Protein AF-0000000086679870 (afdb_homodimer)

Structure (mmCIF, N/CA/C/O backbone):
data_AF-0000000086679870-model_v1
#
loop_
_entity.id
_entity.type
_entity.pdbx_description
1 polymer 'DUF5983 domain-containing protein'
#
loop_
_atom_site.group_PDB
_atom_site.id
_atom_site.type_symbol
_atom_site.label_atom_id
_atom_site.label_alt_id
_atom_site.label_comp_id
_atom_site.label_asym_id
_atom_site.label_entity_id
_atom_site.label_seq_id
_atom_site.pdbx_PDB_ins_code
_atom_site.Cartn_x
_atom_site.Cartn_y
_atom_site.Cartn_z
_atom_site.occupancy
_atom_site.B_iso_or_equiv
_atom_site.auth_seq_id
_atom_site.auth_comp_id
_atom_site.auth_asym_id
_atom_site.auth_atom_id
_atom_site.pdbx_PDB_model_num
ATOM 1 N N . MET A 1 1 ? 5.918 17.5 -8.453 1 87.12 1 MET A N 1
ATOM 2 C CA . MET A 1 1 ? 4.707 16.797 -8.875 1 87.12 1 MET A CA 1
ATOM 3 C C . MET A 1 1 ? 4.453 15.578 -8.008 1 87.12 1 MET A C 1
ATOM 5 O O . MET A 1 1 ? 5.395 14.938 -7.539 1 87.12 1 MET A O 1
ATOM 9 N N . PRO A 1 2 ? 3.184 15.328 -7.719 1 94.69 2 PRO A N 1
ATOM 10 C CA . PRO A 1 2 ? 2.912 14.148 -6.902 1 94.69 2 PRO A CA 1
ATOM 11 C C . PRO A 1 2 ? 3.178 12.844 -7.652 1 94.69 2 PRO A C 1
ATOM 13 O O . PRO A 1 2 ? 2.93 12.758 -8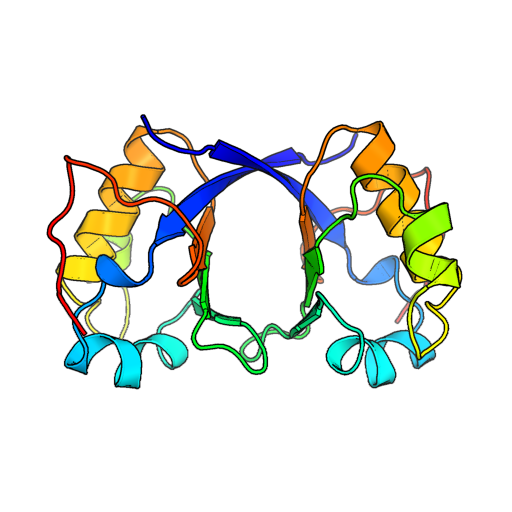.859 1 94.69 2 PRO A O 1
ATOM 16 N N . ASN A 1 3 ? 3.803 11.898 -6.98 1 96.94 3 ASN A N 1
ATOM 17 C CA . ASN A 1 3 ? 4.023 10.562 -7.527 1 96.94 3 ASN A CA 1
ATOM 18 C C . ASN A 1 3 ? 2.857 9.633 -7.223 1 96.94 3 ASN A C 1
ATOM 20 O O . ASN A 1 3 ? 2.725 9.148 -6.098 1 96.94 3 ASN A O 1
ATOM 24 N N . ILE A 1 4 ? 2.061 9.383 -8.234 1 97.69 4 ILE A N 1
ATOM 25 C CA . ILE A 1 4 ? 0.892 8.523 -8.07 1 97.69 4 ILE A CA 1
ATOM 26 C C . ILE A 1 4 ? 1.134 7.184 -8.766 1 97.69 4 ILE A C 1
ATOM 28 O O . ILE A 1 4 ? 1.557 7.145 -9.922 1 97.69 4 ILE A O 1
ATOM 32 N N . ARG A 1 5 ? 0.896 6.09 -8.039 1 97.06 5 ARG A N 1
ATOM 33 C CA . ARG A 1 5 ? 1.113 4.734 -8.523 1 97.06 5 ARG A CA 1
ATOM 34 C C . ARG A 1 5 ? -0.179 3.924 -8.484 1 97.06 5 ARG A C 1
ATOM 36 O O . ARG A 1 5 ? -1.105 4.262 -7.746 1 97.06 5 ARG A O 1
ATOM 43 N N . ASP A 1 6 ? -0.211 2.855 -9.266 1 97.88 6 ASP A N 1
ATOM 44 C CA . ASP A 1 6 ? -1.392 1.999 -9.32 1 97.88 6 ASP A CA 1
ATOM 45 C C . ASP A 1 6 ? -1.246 0.806 -8.383 1 97.88 6 ASP A C 1
ATOM 47 O O . ASP A 1 6 ? -0.192 0.168 -8.336 1 97.88 6 ASP A O 1
ATOM 51 N N . LEU A 1 7 ? -2.305 0.562 -7.652 1 97.12 7 LEU A N 1
ATOM 52 C CA . LEU A 1 7 ? -2.377 -0.513 -6.668 1 97.12 7 LEU A CA 1
ATOM 53 C C . LEU A 1 7 ? -3.516 -1.473 -6.996 1 97.12 7 LEU A C 1
ATOM 55 O O . LEU A 1 7 ? -4.664 -1.052 -7.145 1 97.12 7 LEU A O 1
ATOM 59 N N . LEU A 1 8 ? -3.203 -2.729 -7.184 1 97.62 8 LEU A N 1
ATOM 60 C CA . LEU A 1 8 ? -4.242 -3.742 -7.348 1 97.62 8 LEU A CA 1
ATOM 61 C C . LEU A 1 8 ? -4.789 -4.184 -5.992 1 97.62 8 LEU A C 1
ATOM 63 O O . LEU A 1 8 ? -4.035 -4.652 -5.137 1 97.62 8 LEU A O 1
ATOM 67 N N . ASP A 1 9 ? -6.008 -3.99 -5.84 1 95.75 9 ASP A N 1
ATOM 68 C CA . ASP A 1 9 ? -6.727 -4.465 -4.66 1 95.75 9 ASP A CA 1
ATOM 69 C C . ASP A 1 9 ? -7.262 -5.879 -4.875 1 95.75 9 ASP A C 1
ATOM 71 O O . ASP A 1 9 ? -8.125 -6.098 -5.727 1 95.75 9 ASP A O 1
ATOM 75 N N . LEU A 1 10 ? -6.711 -6.84 -4.035 1 95.38 10 LEU A N 1
ATOM 76 C CA . LEU A 1 10 ? -6.938 -8.25 -4.328 1 95.38 10 LEU A CA 1
ATOM 77 C C . LEU A 1 10 ? -7.262 -9.023 -3.057 1 95.38 10 LEU A C 1
ATOM 79 O O . LEU A 1 10 ? -6.676 -8.773 -2.004 1 95.38 10 LEU A O 1
ATOM 83 N N . SER A 1 11 ? -8.148 -9.977 -3.166 1 93.75 11 SER A N 1
ATOM 84 C CA . SER A 1 11 ? -8.539 -10.773 -2.01 1 93.75 11 SER A CA 1
ATOM 85 C C . SER A 1 11 ? -7.41 -11.688 -1.555 1 93.75 11 SER A C 1
ATOM 87 O O . SER A 1 11 ? -6.719 -12.289 -2.381 1 93.75 11 SER A O 1
ATOM 89 N N . THR A 1 12 ? -7.312 -11.969 -0.212 1 91.44 12 THR A N 1
ATOM 90 C CA . THR A 1 12 ? -6.355 -12.922 0.335 1 91.44 12 THR A CA 1
ATOM 91 C C . THR A 1 12 ? -6.742 -14.352 -0.04 1 91.44 12 THR A C 1
ATOM 93 O O . THR A 1 12 ? -5.941 -15.273 0.11 1 91.44 12 THR A O 1
ATOM 96 N N . ALA A 1 13 ? -7.957 -14.539 -0.535 1 93.75 13 ALA A N 1
ATOM 97 C CA . ALA A 1 13 ? -8.383 -15.852 -1.003 1 93.75 13 ALA A CA 1
ATOM 98 C C . ALA A 1 13 ? -7.484 -16.359 -2.131 1 93.75 13 ALA A C 1
ATOM 100 O O . ALA A 1 13 ? -7.504 -17.531 -2.475 1 93.75 13 ALA A O 1
ATOM 101 N N . HIS A 1 14 ? -6.75 -15.445 -2.699 1 95.88 14 HIS A N 1
ATOM 102 C CA . HIS A 1 14 ? -5.844 -15.836 -3.773 1 95.88 14 HIS A CA 1
ATOM 103 C C . HIS A 1 14 ? -4.512 -16.328 -3.221 1 95.88 14 HIS A C 1
ATOM 105 O O . HIS A 1 14 ? -3.596 -16.641 -3.982 1 95.88 14 HIS A O 1
ATOM 111 N N . LEU A 1 15 ? -4.34 -16.438 -1.958 1 92.69 15 LEU A N 1
ATOM 112 C CA . LEU A 1 15 ? -3.186 -17.031 -1.291 1 92.69 15 LEU A CA 1
ATOM 113 C C . LEU A 1 15 ? -3.58 -18.312 -0.55 1 92.69 15 LEU A C 1
ATOM 115 O O . LEU A 1 15 ? -4.496 -18.297 0.272 1 92.69 15 LEU A O 1
ATOM 119 N N . PRO A 1 16 ? -2.896 -19.344 -0.823 1 91.62 16 PRO A N 1
ATOM 120 C CA . PRO A 1 16 ? -3.146 -20.516 0.022 1 91.62 16 PRO A CA 1
ATOM 121 C C . PRO A 1 16 ? -2.652 -20.328 1.454 1 91.62 16 PRO A C 1
ATOM 123 O O . PRO A 1 16 ? -1.697 -19.578 1.688 1 91.62 16 PRO A O 1
ATOM 126 N N . PRO A 1 17 ? -3.26 -21.125 2.389 1 85.62 17 PRO A N 1
ATOM 127 C CA . PRO A 1 17 ? -2.951 -20.938 3.809 1 85.62 17 PRO A CA 1
ATOM 128 C C . PRO A 1 17 ? -1.469 -21.125 4.117 1 85.62 17 PRO A C 1
ATOM 130 O O . PRO A 1 17 ? -0.906 -20.406 4.941 1 85.62 17 PRO A O 1
ATOM 133 N N . HIS A 1 18 ? -0.831 -21.984 3.48 1 85.69 18 HIS A N 1
ATOM 134 C CA . HIS A 1 18 ? 0.556 -22.281 3.826 1 85.69 18 HIS A CA 1
ATOM 135 C C .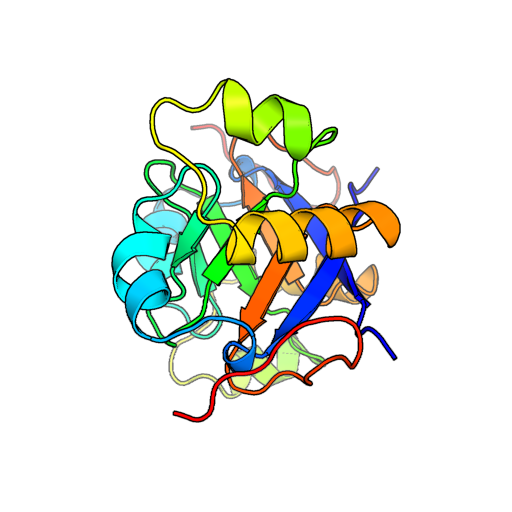 HIS A 1 18 ? 1.486 -21.172 3.352 1 85.69 18 HIS A C 1
ATOM 137 O O . HIS A 1 18 ? 2.604 -21.031 3.855 1 85.69 18 HIS A O 1
ATOM 143 N N . VAL A 1 19 ? 1.139 -20.438 2.379 1 86.06 19 VAL A N 1
ATOM 144 C CA . VAL A 1 19 ? 1.956 -19.328 1.881 1 86.06 19 VAL A CA 1
ATOM 145 C C . VAL A 1 19 ? 1.796 -18.125 2.793 1 86.06 19 VAL A C 1
ATOM 147 O O . VAL A 1 19 ? 2.752 -17.375 3.016 1 86.06 19 VAL A O 1
ATOM 150 N N . CYS A 1 20 ? 0.585 -17.938 3.398 1 80.75 20 CYS A N 1
ATOM 151 C CA . CYS A 1 20 ? 0.294 -16.797 4.258 1 80.75 20 CYS A CA 1
ATOM 152 C C . CYS A 1 20 ? 1.266 -16.734 5.43 1 80.75 20 CYS A C 1
ATOM 154 O O . CYS A 1 20 ? 1.722 -15.664 5.809 1 80.75 20 CYS A O 1
ATOM 156 N N . ASP A 1 21 ? 1.672 -17.859 5.875 1 75.44 21 ASP A N 1
ATOM 157 C CA . ASP A 1 21 ? 2.527 -17.953 7.055 1 75.44 21 ASP A CA 1
ATOM 158 C C . ASP A 1 21 ? 3.928 -17.422 6.758 1 75.44 21 ASP A C 1
ATOM 160 O O . ASP A 1 21 ? 4.613 -16.938 7.656 1 75.44 21 ASP A O 1
ATOM 164 N N . ARG A 1 22 ? 4.266 -17.469 5.445 1 78.06 22 ARG A N 1
ATOM 165 C CA . ARG A 1 22 ? 5.645 -17.141 5.094 1 78.06 22 ARG A CA 1
ATOM 166 C C . ARG A 1 22 ? 5.711 -15.812 4.34 1 78.06 22 ARG A C 1
ATOM 168 O O . ARG A 1 22 ? 6.801 -15.312 4.055 1 78.06 22 ARG A O 1
ATOM 175 N N . LEU A 1 23 ? 4.648 -15.281 4.055 1 81.81 23 LEU A N 1
ATOM 176 C CA . LEU A 1 23 ? 4.59 -14.148 3.143 1 81.81 23 LEU A CA 1
ATOM 177 C C . LEU A 1 23 ? 5.262 -12.922 3.754 1 81.81 23 LEU A C 1
ATOM 179 O O . LEU A 1 23 ? 5.969 -12.188 3.062 1 81.81 23 LEU A O 1
ATOM 183 N N . SER A 1 24 ? 5.133 -12.773 5.059 1 76.12 24 SER A N 1
ATOM 184 C CA . SER A 1 24 ? 5.652 -11.586 5.734 1 76.12 24 SER A CA 1
ATOM 185 C C . SER A 1 24 ? 7.176 -11.562 5.711 1 76.12 24 SER A C 1
ATOM 187 O O . SER A 1 24 ? 7.789 -10.5 5.879 1 76.12 24 SER A O 1
ATOM 189 N N . ALA A 1 25 ? 7.762 -12.719 5.371 1 74.38 25 ALA A N 1
ATOM 190 C CA . ALA A 1 25 ? 9.219 -12.82 5.359 1 74.38 25 ALA A CA 1
ATOM 191 C C . ALA A 1 25 ? 9.781 -12.5 3.98 1 74.38 25 ALA A C 1
ATOM 193 O O . ALA A 1 25 ? 10.992 -12.305 3.824 1 74.38 25 ALA A O 1
ATOM 194 N N . GLN A 1 26 ? 8.859 -12.414 3.029 1 75.5 26 GLN A N 1
ATOM 195 C CA . GLN A 1 26 ? 9.312 -12.172 1.661 1 75.5 26 GLN A CA 1
ATOM 196 C C . GLN A 1 26 ? 9.734 -10.719 1.466 1 75.5 26 GLN A C 1
ATOM 198 O O . GLN A 1 26 ? 9.062 -9.805 1.944 1 75.5 26 GLN A O 1
ATOM 203 N N . PRO A 1 27 ? 10.867 -10.5 0.718 1 72.88 27 PRO A N 1
ATOM 204 C CA . PRO A 1 27 ? 11.234 -9.125 0.379 1 72.88 27 PRO A CA 1
ATOM 205 C C . PRO A 1 27 ? 10.117 -8.375 -0.345 1 72.88 27 PRO A C 1
ATOM 207 O O . PRO A 1 27 ? 9.422 -8.953 -1.182 1 72.88 27 PRO A O 1
ATOM 210 N N . GLY A 1 28 ? 9.969 -7.109 0.017 1 75.25 28 GLY A N 1
ATOM 211 C CA . GLY A 1 28 ? 8.969 -6.285 -0.65 1 75.25 28 GLY A CA 1
ATOM 212 C C . GLY A 1 28 ? 7.562 -6.52 -0.132 1 75.25 28 GLY A C 1
ATOM 213 O O . GLY A 1 28 ? 6.594 -6.008 -0.698 1 75.25 28 GLY A O 1
ATOM 214 N N . VAL A 1 29 ? 7.445 -7.352 0.835 1 74.94 29 VAL A N 1
ATOM 215 C CA . VAL A 1 29 ? 6.137 -7.633 1.415 1 74.94 29 VAL A CA 1
ATOM 216 C C . VAL A 1 29 ? 6.023 -6.961 2.781 1 74.94 29 VAL A C 1
ATOM 218 O O . VAL A 1 29 ? 6.969 -6.98 3.57 1 74.94 29 VAL A O 1
ATOM 221 N N . ILE A 1 30 ? 4.867 -6.324 2.955 1 73.81 30 ILE A N 1
ATOM 222 C CA . ILE A 1 30 ? 4.59 -5.699 4.246 1 73.81 30 ILE A CA 1
ATOM 223 C C . ILE A 1 30 ? 3.266 -6.227 4.797 1 73.81 30 ILE A C 1
ATOM 225 O O . ILE A 1 30 ? 2.234 -6.16 4.125 1 73.81 30 ILE A O 1
ATOM 229 N N . ALA A 1 31 ? 3.357 -6.758 6.062 1 69.19 31 ALA A N 1
ATOM 230 C CA . ALA A 1 31 ? 2.15 -7.273 6.703 1 69.19 31 ALA A CA 1
ATOM 231 C C . ALA A 1 31 ? 1.343 -6.148 7.34 1 69.19 31 ALA A C 1
ATOM 233 O O . ALA A 1 31 ? 1.911 -5.164 7.816 1 69.19 31 ALA A O 1
ATOM 234 N N . TYR A 1 32 ? -0.037 -6.375 7.191 1 61.09 32 TYR A N 1
ATOM 235 C CA . TYR A 1 32 ? -1.065 -5.48 7.707 1 61.09 32 TYR A CA 1
ATOM 236 C C . TYR A 1 32 ? -1.449 -5.848 9.133 1 61.09 32 TYR A C 1
ATOM 238 O O . TYR A 1 32 ? -2.07 -6.891 9.367 1 61.09 32 TYR A O 1
ATOM 246 N N . HIS A 1 33 ? -0.797 -5.348 10.195 1 57.38 33 HIS A N 1
ATOM 247 C CA . HIS A 1 33 ? -1.016 -5.801 11.57 1 57.38 33 HIS A CA 1
ATOM 248 C C . HIS A 1 33 ? -2.5 -5.805 11.914 1 57.38 33 HIS A C 1
ATOM 250 O O . HIS A 1 33 ? -2.988 -6.73 12.562 1 57.38 33 HIS A O 1
ATOM 256 N N . THR A 1 34 ? -3.113 -4.637 11.766 1 51.62 34 THR A N 1
ATOM 257 C CA . THR A 1 34 ? -4.449 -4.664 12.359 1 51.62 34 THR A CA 1
ATOM 258 C C . THR A 1 34 ? -5.355 -5.629 11.594 1 51.62 34 THR A C 1
ATOM 260 O O . THR A 1 34 ? -6.461 -5.934 12.047 1 51.62 34 THR A O 1
ATOM 263 N N . ILE A 1 35 ? -4.98 -6.098 10.406 1 55.88 35 ILE A N 1
ATOM 264 C CA . ILE A 1 35 ? -5.758 -7.07 9.648 1 55.88 35 ILE A CA 1
ATOM 265 C C . ILE A 1 35 ? -4.816 -8.062 8.969 1 55.88 35 ILE A C 1
ATOM 267 O O . ILE A 1 35 ? -3.605 -7.84 8.914 1 55.88 35 ILE A O 1
ATOM 271 N N . HIS A 1 36 ? -5.109 -9.312 8.859 1 62.25 36 HIS A N 1
ATOM 272 C CA . HIS A 1 36 ? -4.379 -10.242 8.008 1 62.25 36 HIS A CA 1
ATOM 273 C C . HIS A 1 36 ? -4.352 -9.758 6.562 1 62.25 36 HIS A C 1
ATOM 275 O O . HIS A 1 36 ? -5.242 -10.086 5.777 1 62.25 36 HIS A O 1
ATOM 281 N N . GLY A 1 37 ? -3.664 -8.789 6.23 1 78.44 37 GLY A N 1
ATOM 282 C CA . GLY A 1 37 ? -3.449 -8.312 4.875 1 78.44 37 GLY A CA 1
ATOM 283 C C . GLY A 1 37 ? -1.998 -7.984 4.578 1 78.44 37 GLY A C 1
ATOM 284 O O . GLY A 1 37 ? -1.152 -8.023 5.477 1 78.44 37 GLY A O 1
ATOM 285 N N . TRP A 1 38 ? -1.625 -7.965 3.305 1 86.1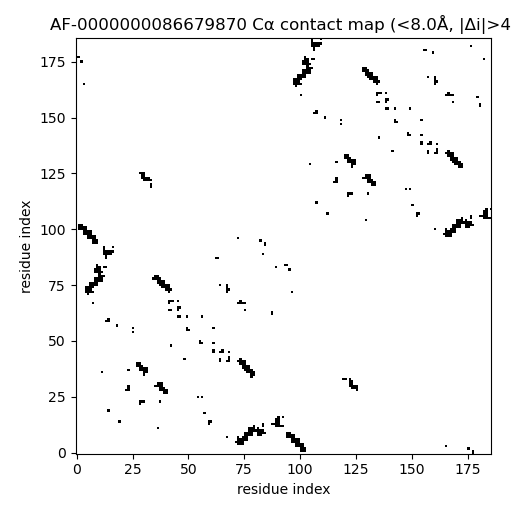2 38 TRP A N 1
ATOM 286 C CA . TRP A 1 38 ? -0.248 -7.727 2.887 1 86.12 38 TRP A CA 1
ATOM 287 C C . TRP A 1 38 ? -0.19 -6.695 1.766 1 86.12 38 TRP A C 1
ATOM 289 O O . TRP A 1 38 ? -1.089 -6.633 0.923 1 86.12 38 TRP A O 1
ATOM 299 N N . LEU A 1 39 ? 0.771 -5.785 1.855 1 88.56 39 LEU A N 1
ATOM 300 C CA . LEU A 1 39 ? 1.152 -4.973 0.708 1 88.56 39 LEU A CA 1
ATOM 301 C C . LEU A 1 39 ? 2.385 -5.547 0.017 1 88.56 39 LEU A C 1
ATOM 303 O O . LEU A 1 39 ? 3.428 -5.73 0.648 1 88.56 39 LEU A O 1
ATOM 307 N N . LEU A 1 40 ? 2.277 -5.844 -1.331 1 89.56 40 LEU A N 1
ATOM 308 C CA . LEU A 1 40 ? 3.375 -6.387 -2.123 1 89.56 40 LEU A CA 1
ATOM 309 C C . LEU A 1 40 ? 3.873 -5.363 -3.139 1 89.56 40 LEU A C 1
ATOM 311 O O . LEU A 1 40 ? 3.072 -4.734 -3.834 1 89.56 40 LEU A O 1
ATOM 315 N N . GLN A 1 41 ? 5.137 -5.18 -3.156 1 90.56 41 GLN A N 1
ATOM 316 C CA . GLN A 1 41 ? 5.715 -4.469 -4.293 1 90.56 41 GLN A CA 1
ATOM 317 C C . GLN A 1 41 ? 5.773 -5.363 -5.527 1 90.56 41 GLN A C 1
ATOM 319 O O . GLN A 1 41 ? 6.094 -6.547 -5.426 1 90.56 41 GLN A O 1
ATOM 324 N N . VAL A 1 42 ? 5.469 -4.785 -6.617 1 94.75 42 VAL A N 1
ATOM 325 C CA . VAL A 1 42 ? 5.551 -5.508 -7.879 1 94.75 42 VAL A CA 1
ATOM 326 C C . VAL A 1 42 ? 6.816 -5.098 -8.633 1 94.75 42 VAL A C 1
ATOM 328 O O . VAL A 1 42 ? 6.941 -3.953 -9.07 1 94.75 42 VAL A O 1
ATOM 331 N N . PRO A 1 43 ? 7.695 -6.02 -8.805 1 92.81 43 PRO A N 1
ATOM 332 C CA . PRO A 1 43 ? 8.906 -5.668 -9.555 1 92.81 43 PRO A CA 1
ATOM 333 C C . PRO A 1 43 ? 8.633 -5.363 -11.023 1 92.81 43 PRO A C 1
ATOM 335 O O . PRO A 1 43 ? 7.617 -5.809 -11.57 1 92.81 43 PRO A O 1
ATOM 338 N N . ASP A 1 44 ? 9.555 -4.613 -11.648 1 93.88 44 ASP A N 1
ATOM 339 C CA . ASP A 1 44 ? 9.438 -4.309 -13.07 1 93.88 44 ASP A CA 1
ATOM 340 C C . ASP A 1 44 ? 9.43 -5.586 -13.906 1 93.88 44 ASP A C 1
ATOM 342 O O . ASP A 1 44 ? 8.734 -5.664 -14.922 1 93.88 44 ASP A O 1
ATOM 346 N N . ASP A 1 45 ? 10.188 -6.543 -13.43 1 94.75 45 ASP A N 1
ATOM 347 C CA . ASP A 1 45 ? 10.258 -7.875 -14.031 1 94.75 45 ASP A CA 1
ATOM 348 C C . ASP A 1 45 ? 10.133 -8.961 -12.969 1 94.75 45 ASP A C 1
ATOM 350 O O . ASP A 1 45 ? 11.133 -9.406 -12.398 1 94.75 45 ASP A O 1
ATOM 354 N N . PRO A 1 46 ? 8.914 -9.414 -12.82 1 93.88 46 PRO A N 1
ATOM 355 C CA . PRO A 1 46 ? 8.688 -10.398 -11.758 1 93.88 46 PRO A CA 1
ATOM 356 C C . PRO A 1 46 ? 9.492 -11.68 -11.961 1 93.88 46 PRO A C 1
ATOM 358 O O . PRO A 1 46 ? 10.016 -12.242 -11 1 93.88 46 PRO A O 1
ATOM 361 N N . ASP A 1 47 ? 9.617 -12.133 -13.133 1 94 47 ASP A N 1
ATOM 362 C CA . ASP A 1 47 ? 10.367 -13.352 -13.406 1 94 47 ASP A CA 1
ATOM 363 C C . ASP A 1 47 ? 11.844 -13.188 -13.055 1 94 47 ASP A C 1
ATOM 365 O O . ASP A 1 47 ? 12.43 -14.047 -12.398 1 94 47 ASP A O 1
ATOM 369 N N . GLN A 1 48 ? 12.375 -12.094 -13.422 1 92.62 48 GLN A N 1
ATOM 370 C CA . GLN A 1 48 ? 13.781 -11.828 -13.109 1 92.62 48 GLN A CA 1
ATOM 371 C C . GLN A 1 48 ? 13.984 -11.664 -11.609 1 92.62 48 GLN A C 1
ATOM 373 O O . GLN A 1 48 ? 14.953 -12.18 -11.047 1 92.62 48 GLN A O 1
ATOM 378 N N . ALA A 1 49 ? 13.102 -10.953 -11.023 1 88.5 49 ALA A N 1
ATOM 379 C CA . ALA A 1 49 ? 13.211 -10.719 -9.586 1 88.5 49 ALA A CA 1
ATOM 380 C C . ALA A 1 49 ? 13.117 -12.023 -8.805 1 88.5 49 ALA A C 1
ATOM 382 O O . ALA A 1 49 ? 13.773 -12.188 -7.773 1 88.5 49 ALA A O 1
ATOM 383 N N . SER A 1 50 ? 12.297 -12.93 -9.242 1 86.75 50 SER A N 1
ATOM 384 C CA . SER A 1 50 ? 12.109 -14.195 -8.539 1 86.75 50 SER A CA 1
ATOM 385 C C . SER A 1 50 ? 13.375 -15.047 -8.578 1 86.75 50 SER A C 1
ATOM 387 O O . SER A 1 50 ? 13.578 -15.898 -7.715 1 86.75 50 SER A O 1
ATOM 389 N N . THR A 1 51 ? 14.18 -14.828 -9.539 1 87.12 51 THR A N 1
ATOM 390 C CA . THR A 1 51 ? 15.383 -15.641 -9.703 1 87.12 51 THR A CA 1
ATOM 391 C C . THR A 1 51 ? 16.562 -14.992 -8.984 1 87.12 51 THR A C 1
ATOM 393 O O . THR A 1 51 ? 17.578 -15.656 -8.734 1 87.12 51 THR A O 1
ATOM 396 N N . THR A 1 52 ? 16.516 -13.711 -8.633 1 79.81 52 THR A N 1
ATOM 397 C CA . THR A 1 52 ? 17.609 -12.977 -8.016 1 79.81 52 THR A CA 1
ATOM 398 C C . THR A 1 52 ? 17.438 -12.938 -6.5 1 79.81 52 THR A C 1
ATOM 400 O O . THR A 1 52 ? 18.406 -12.695 -5.77 1 79.81 52 THR A O 1
ATOM 403 N N . ASN A 1 53 ? 16.266 -13.227 -6.027 1 72.69 53 ASN A N 1
ATOM 404 C CA . ASN A 1 53 ? 16 -13.211 -4.59 1 72.69 53 ASN A CA 1
ATOM 405 C C . ASN A 1 53 ? 16.672 -14.391 -3.887 1 72.69 53 ASN A C 1
ATOM 407 O O . ASN A 1 53 ? 16.812 -15.469 -4.469 1 72.69 53 ASN A O 1
ATOM 411 N N . CYS A 1 54 ? 17.141 -14.094 -2.736 1 69.44 54 CYS A N 1
ATOM 412 C CA . CYS A 1 54 ? 17.797 -15.125 -1.944 1 69.44 54 CYS A CA 1
ATOM 413 C C . CYS A 1 54 ? 16.828 -16.25 -1.593 1 69.44 54 CYS A C 1
ATOM 415 O O . CYS A 1 54 ? 17.219 -17.406 -1.52 1 69.44 54 CYS A O 1
ATOM 417 N N . GLU A 1 55 ? 15.633 -15.859 -1.404 1 73.94 55 GLU A N 1
ATOM 418 C CA . GLU A 1 55 ? 14.609 -16.859 -1.14 1 73.94 55 GLU A CA 1
ATOM 419 C C . GLU A 1 55 ? 13.625 -16.953 -2.301 1 73.94 55 GLU A C 1
ATOM 421 O O . GLU A 1 55 ? 13.242 -15.945 -2.887 1 73.94 55 GLU A O 1
ATOM 426 N N . PRO A 1 56 ? 13.391 -18.25 -2.564 1 79.75 56 PRO A N 1
ATOM 427 C CA . PRO A 1 56 ? 12.445 -18.422 -3.67 1 79.75 56 PRO A CA 1
ATOM 428 C C . PRO A 1 56 ? 11.086 -17.781 -3.395 1 79.75 56 PRO A C 1
ATOM 430 O O . PRO A 1 56 ? 10.578 -17.844 -2.271 1 79.75 56 PRO A O 1
ATOM 433 N N . VAL A 1 57 ? 10.656 -17.109 -4.402 1 87 57 VAL A N 1
ATOM 434 C CA . VAL A 1 57 ? 9.305 -16.562 -4.336 1 87 57 VAL A CA 1
ATOM 435 C C . VAL A 1 57 ? 8.289 -17.672 -4.645 1 87 57 VAL A C 1
ATOM 437 O O . VAL A 1 57 ? 8.391 -18.344 -5.672 1 87 57 VAL A O 1
ATOM 440 N N . PRO A 1 58 ? 7.355 -17.828 -3.703 1 89.69 58 PRO A N 1
ATOM 441 C CA . PRO A 1 58 ? 6.332 -18.844 -4 1 89.69 58 PRO A CA 1
ATOM 442 C C . PRO A 1 58 ? 5.648 -18.609 -5.348 1 89.69 58 PRO A C 1
ATOM 444 O O . PRO A 1 58 ? 5.402 -17.453 -5.727 1 89.69 58 PRO A O 1
ATOM 447 N N . ASP A 1 59 ? 5.277 -19.688 -6.078 1 91.94 59 ASP A N 1
ATOM 448 C CA . ASP A 1 59 ? 4.684 -19.609 -7.41 1 91.94 59 ASP A CA 1
ATOM 449 C C . ASP A 1 59 ? 3.424 -18.75 -7.402 1 91.94 59 ASP A C 1
ATOM 451 O O . ASP A 1 59 ? 3.178 -17.984 -8.344 1 91.94 59 ASP A O 1
ATOM 455 N N . VAL A 1 60 ? 2.602 -18.969 -6.402 1 93.56 60 VAL A N 1
ATOM 456 C CA . VAL A 1 60 ? 1.332 -18.25 -6.336 1 93.56 60 VAL A CA 1
ATOM 457 C C . VAL A 1 60 ? 1.593 -16.75 -6.215 1 93.56 60 VAL A C 1
ATOM 459 O O . VAL A 1 60 ? 0.861 -15.938 -6.785 1 93.56 60 VAL A O 1
ATOM 462 N N . VAL A 1 61 ? 2.629 -16.375 -5.531 1 93.19 61 VAL A N 1
ATOM 463 C CA . VAL A 1 61 ? 2.994 -14.961 -5.379 1 93.19 61 VAL A CA 1
ATOM 464 C C . VAL A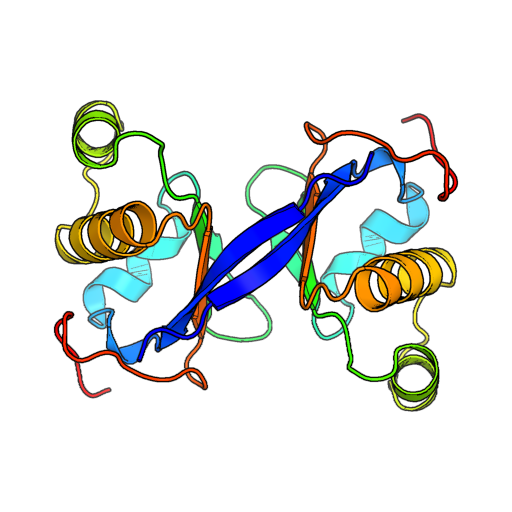 1 61 ? 3.512 -14.414 -6.707 1 93.19 61 VAL A C 1
ATOM 466 O O . VAL A 1 61 ? 3.16 -13.305 -7.105 1 93.19 61 VAL A O 1
ATOM 469 N N . LEU A 1 62 ? 4.277 -15.219 -7.309 1 94.06 62 LEU A N 1
ATOM 470 C CA . LEU A 1 62 ? 4.785 -14.828 -8.617 1 94.06 62 LEU A CA 1
ATOM 471 C C . LEU A 1 62 ? 3.643 -14.609 -9.602 1 94.06 62 LEU A C 1
ATOM 473 O O . LEU A 1 62 ? 3.656 -13.648 -10.375 1 94.06 62 LEU A O 1
ATOM 477 N N . ALA A 1 63 ? 2.688 -15.492 -9.57 1 96.69 63 ALA A N 1
ATOM 478 C CA . ALA A 1 63 ? 1.528 -15.359 -10.453 1 96.69 63 ALA A CA 1
ATOM 479 C C . ALA A 1 63 ? 0.78 -14.062 -10.18 1 96.69 63 ALA A C 1
ATOM 481 O O . ALA A 1 63 ? 0.339 -13.383 -11.109 1 96.69 63 ALA A O 1
ATOM 482 N N . ILE A 1 64 ? 0.641 -13.75 -8.93 1 96.88 64 ILE A N 1
ATOM 483 C CA . ILE A 1 64 ? -0.026 -12.516 -8.531 1 96.88 64 ILE A CA 1
ATOM 484 C C . ILE A 1 64 ? 0.766 -11.312 -9.047 1 96.88 64 ILE A C 1
ATOM 486 O O . ILE A 1 64 ? 0.193 -10.383 -9.617 1 96.88 64 ILE A O 1
ATOM 490 N N . GLN A 1 65 ? 2.078 -11.367 -8.898 1 96.12 65 GLN A N 1
ATOM 491 C CA . GLN A 1 65 ? 2.928 -10.266 -9.344 1 96.12 65 GLN A CA 1
ATOM 492 C C . GLN A 1 65 ? 2.873 -10.109 -10.859 1 96.12 65 GLN A C 1
ATOM 494 O O . GLN A 1 65 ? 2.818 -8.992 -11.367 1 96.12 65 GLN A O 1
ATOM 499 N N . ARG A 1 66 ? 2.852 -11.234 -11.539 1 97.56 66 ARG A N 1
ATOM 500 C CA . ARG A 1 66 ? 2.734 -11.195 -12.992 1 97.56 66 ARG A CA 1
ATOM 501 C C . ARG A 1 66 ? 1.424 -10.539 -13.414 1 97.56 66 ARG A C 1
ATOM 503 O O . ARG A 1 66 ? 1.408 -9.695 -14.312 1 97.56 66 ARG A O 1
ATOM 510 N N . TYR A 1 67 ? 0.405 -10.977 -12.758 1 98.12 67 TYR A N 1
ATOM 511 C CA . TYR A 1 67 ? -0.922 -10.461 -13.07 1 98.12 67 TYR A CA 1
ATOM 512 C C . TYR A 1 67 ? -0.984 -8.953 -12.836 1 98.12 67 TYR A C 1
ATOM 514 O O . TYR A 1 67 ? -1.448 -8.203 -13.695 1 98.12 67 TYR A O 1
ATOM 522 N N . ALA A 1 68 ? -0.507 -8.5 -11.727 1 98.19 68 ALA A N 1
ATOM 523 C CA . ALA A 1 68 ? -0.507 -7.082 -11.367 1 98.19 68 ALA A CA 1
ATOM 524 C C . ALA A 1 68 ? 0.347 -6.273 -12.344 1 98.19 68 ALA A C 1
ATOM 526 O O . ALA A 1 68 ? -0.051 -5.188 -12.773 1 98.19 68 ALA A O 1
ATOM 527 N N . ARG A 1 69 ? 1.518 -6.816 -12.688 1 97.75 69 ARG A N 1
ATOM 528 C CA . ARG A 1 69 ? 2.412 -6.133 -13.617 1 97.75 69 ARG A CA 1
ATOM 529 C C . ARG A 1 69 ? 1.756 -5.965 -14.984 1 97.75 69 ARG A C 1
ATOM 531 O O . ARG A 1 69 ? 1.871 -4.906 -15.609 1 97.75 69 ARG A O 1
ATOM 538 N N . ALA A 1 70 ? 1.097 -7.02 -15.406 1 97.62 70 ALA A N 1
ATOM 539 C CA . ALA A 1 70 ? 0.399 -6.969 -16.688 1 97.62 70 ALA A CA 1
ATOM 540 C C . ALA A 1 70 ? -0.665 -5.875 -16.688 1 97.62 70 ALA A C 1
ATOM 542 O O . ALA A 1 70 ? -0.981 -5.312 -17.734 1 97.62 70 ALA A O 1
ATOM 543 N N . LEU A 1 71 ? -1.228 -5.527 -15.539 1 97.56 71 LEU A N 1
ATOM 544 C CA . LEU A 1 71 ? -2.24 -4.488 -15.391 1 97.56 71 LEU A CA 1
ATOM 545 C C . LEU A 1 71 ? -1.591 -3.121 -15.203 1 97.56 71 LEU A C 1
ATOM 547 O O . LEU A 1 71 ? -2.287 -2.109 -15.102 1 97.56 71 LEU A O 1
ATOM 551 N N . GLY A 1 72 ? -0.256 -3.057 -15.117 1 97.44 72 GLY A N 1
ATOM 552 C CA . GLY A 1 72 ? 0.474 -1.814 -14.93 1 97.44 72 GLY A CA 1
ATOM 553 C C . GLY A 1 72 ? 0.529 -1.368 -13.477 1 97.44 72 GLY A C 1
ATOM 554 O O . GLY A 1 72 ? 0.774 -0.194 -13.195 1 97.44 72 GLY A O 1
ATOM 555 N N . CYS A 1 73 ? 0.233 -2.225 -12.57 1 97.81 73 CYS A N 1
ATOM 556 C CA . CYS A 1 73 ? 0.225 -1.881 -11.156 1 97.81 73 CYS A CA 1
ATOM 557 C C . CYS A 1 73 ? 1.614 -2.035 -10.547 1 97.81 73 CYS A C 1
ATOM 559 O O . CYS A 1 73 ? 2.336 -2.98 -10.867 1 97.81 73 CYS A O 1
ATOM 561 N N . ASP A 1 74 ? 1.909 -1.133 -9.586 1 95.75 74 ASP A N 1
ATOM 562 C CA . ASP A 1 74 ? 3.205 -1.155 -8.914 1 95.75 74 ASP A CA 1
ATOM 563 C C . ASP A 1 74 ? 3.105 -1.849 -7.559 1 95.75 74 ASP A C 1
ATOM 565 O O . ASP A 1 74 ? 4.125 -2.217 -6.969 1 95.75 74 ASP A O 1
ATOM 569 N N . TYR A 1 75 ? 1.895 -1.997 -7.141 1 93.75 75 TYR A N 1
ATOM 570 C CA . TYR A 1 75 ? 1.649 -2.611 -5.84 1 93.75 75 TYR A CA 1
ATOM 571 C C . TYR A 1 75 ? 0.427 -3.521 -5.887 1 93.75 75 TYR A C 1
ATOM 573 O O . TYR A 1 75 ? -0.458 -3.336 -6.727 1 93.75 75 TYR A O 1
ATOM 581 N N . VAL A 1 76 ? 0.449 -4.516 -4.965 1 94.06 76 VAL A N 1
ATOM 582 C CA . VAL A 1 76 ? -0.737 -5.316 -4.688 1 94.06 76 VAL A CA 1
ATOM 583 C C . VAL A 1 76 ? -1.095 -5.219 -3.205 1 94.06 76 VAL A C 1
ATOM 585 O O . VAL A 1 76 ? -0.239 -5.414 -2.34 1 94.06 76 VAL A O 1
ATOM 588 N N . LEU A 1 77 ? -2.293 -4.848 -2.959 1 92.5 77 LEU A N 1
ATOM 589 C CA . LEU A 1 77 ? -2.83 -4.93 -1.605 1 92.5 77 LEU A CA 1
ATOM 590 C C . LEU A 1 77 ? -3.732 -6.148 -1.452 1 92.5 77 LEU A C 1
ATOM 592 O O . LEU A 1 77 ? -4.785 -6.23 -2.086 1 92.5 77 LEU A O 1
ATOM 596 N N . LEU A 1 78 ? -3.252 -7.121 -0.66 1 91.38 78 LEU A N 1
ATOM 597 C CA . LEU A 1 78 ? -4.047 -8.297 -0.338 1 91.38 78 LEU A CA 1
ATOM 598 C C . LEU A 1 78 ? -4.859 -8.078 0.935 1 91.38 78 LEU A C 1
ATOM 600 O O . LEU A 1 78 ? -4.293 -7.82 1.999 1 91.38 78 LEU A O 1
ATOM 604 N N . ASP A 1 79 ? -6.133 -8.172 0.745 1 87.88 79 ASP A N 1
ATOM 605 C CA . ASP A 1 79 ? -7.07 -7.941 1.838 1 87.88 79 ASP A CA 1
ATOM 606 C C . ASP A 1 79 ? -8.242 -8.914 1.773 1 87.88 79 ASP A C 1
ATOM 608 O O . ASP A 1 79 ? -8.773 -9.188 0.694 1 87.88 79 ASP A O 1
ATOM 612 N N . GLY A 1 80 ? -8.578 -9.438 2.91 1 87.62 80 GLY A N 1
ATOM 613 C CA . GLY A 1 80 ? -9.664 -10.406 2.959 1 87.62 80 GLY A CA 1
ATOM 614 C C . GLY A 1 80 ? -10.984 -9.852 2.457 1 87.62 80 GLY A C 1
ATOM 615 O O . GLY A 1 80 ? -11.812 -10.594 1.932 1 87.62 80 GLY A O 1
ATOM 616 N N . GLU A 1 81 ? -11.18 -8.586 2.51 1 86.62 81 GLU A N 1
ATOM 617 C CA . GLU A 1 81 ? -12.445 -7.953 2.148 1 86.62 81 GLU A CA 1
ATOM 618 C C . GLU A 1 81 ? -12.477 -7.586 0.668 1 86.62 81 GLU A C 1
ATOM 620 O O . GLU A 1 81 ? -13.516 -7.164 0.149 1 86.62 81 GLU A O 1
ATOM 625 N N . ALA A 1 82 ? -11.391 -7.688 -0.031 1 92.19 82 ALA A N 1
ATOM 626 C CA . ALA A 1 82 ? -11.32 -7.332 -1.446 1 92.19 82 ALA A CA 1
ATOM 627 C C . ALA A 1 82 ? -11.938 -8.422 -2.316 1 92.19 82 ALA A C 1
ATOM 629 O O . ALA A 1 82 ? -12.242 -9.516 -1.833 1 92.19 82 ALA A O 1
ATOM 630 N N . ASP A 1 83 ? -12.07 -8.078 -3.576 1 94.75 83 ASP A N 1
ATOM 631 C CA . ASP A 1 83 ? -12.688 -9 -4.535 1 94.75 83 ASP A CA 1
ATOM 632 C C . ASP A 1 83 ? -11.656 -9.992 -5.07 1 94.75 83 ASP A C 1
ATOM 634 O O . ASP A 1 83 ? -10.461 -9.695 -5.117 1 94.75 83 ASP A O 1
ATOM 638 N N . LYS A 1 84 ? -12.18 -11.203 -5.438 1 96.25 84 LYS A N 1
ATOM 639 C CA . LYS A 1 84 ? -11.406 -12.172 -6.199 1 96.25 84 LYS A CA 1
ATOM 640 C C . LYS A 1 84 ? -11.383 -11.828 -7.684 1 96.25 84 LYS A C 1
ATOM 642 O O . LYS A 1 84 ? -12.172 -11 -8.141 1 96.25 84 LYS A O 1
ATOM 647 N N . VAL A 1 85 ? -10.438 -12.367 -8.312 1 96.94 85 VAL A N 1
ATOM 648 C CA . VAL A 1 85 ? -10.398 -12.219 -9.766 1 96.94 85 VAL A CA 1
ATOM 649 C C . VAL A 1 85 ? -10.398 -13.594 -10.43 1 96.94 85 VAL A C 1
ATOM 651 O O . VAL A 1 85 ? -9.867 -14.555 -9.867 1 96.94 85 VAL A O 1
ATOM 654 N N . ASP A 1 86 ? -10.859 -13.688 -11.672 1 94.75 86 ASP A N 1
ATOM 655 C CA . ASP A 1 86 ? -11.016 -14.961 -12.375 1 94.75 86 ASP A CA 1
ATOM 656 C C . ASP A 1 86 ? -9.672 -15.484 -12.883 1 94.75 86 ASP A C 1
ATOM 658 O O . ASP A 1 86 ? -9.5 -16.688 -13.055 1 94.75 86 ASP A O 1
ATOM 662 N N . HIS A 1 87 ? -8.719 -14.664 -13.008 1 94.81 87 HIS A N 1
ATOM 663 C CA . HIS A 1 87 ? -7.469 -15.023 -13.664 1 94.81 87 HIS A CA 1
ATOM 664 C C . HIS A 1 87 ? -6.492 -15.664 -12.688 1 94.81 87 HIS A C 1
ATOM 666 O O . HIS A 1 87 ? -5.418 -16.109 -13.078 1 94.81 87 HIS A O 1
ATOM 672 N N . LEU A 1 88 ? -6.891 -15.75 -11.406 1 96.81 88 LEU A N 1
ATOM 673 C CA . LEU A 1 88 ? -6.016 -16.312 -10.383 1 96.81 88 LEU A CA 1
ATOM 674 C C . LEU A 1 88 ? -6.734 -17.406 -9.602 1 96.81 88 LEU A C 1
ATOM 676 O O . LEU A 1 88 ? -7.945 -17.328 -9.375 1 96.81 88 LEU A O 1
ATOM 680 N N . PRO A 1 89 ? -5.945 -18.422 -9.172 1 95.44 89 PRO A N 1
ATOM 681 C CA . PRO A 1 89 ? -6.566 -19.438 -8.32 1 95.44 89 PRO A CA 1
ATOM 682 C C . PRO A 1 89 ? -7.035 -18.891 -6.977 1 95.44 89 PRO A C 1
ATOM 684 O O . PRO A 1 89 ? -6.531 -17.859 -6.523 1 95.44 89 PRO A O 1
ATOM 687 N N . THR A 1 90 ? -8.047 -19.594 -6.43 1 95.75 90 THR A N 1
ATOM 688 C CA . THR A 1 90 ? -8.555 -19.219 -5.117 1 95.75 90 THR A CA 1
ATOM 689 C C . THR A 1 90 ? -8.531 -20.406 -4.164 1 95.75 90 THR A C 1
ATOM 691 O O . THR A 1 90 ? -8.648 -21.562 -4.598 1 95.75 90 THR A O 1
ATOM 694 N N . TRP A 1 91 ? -8.328 -20.078 -2.877 1 93.44 91 TRP A N 1
ATOM 695 C CA . TRP A 1 91 ? -8.383 -21.094 -1.821 1 93.44 91 TRP A CA 1
ATOM 696 C C . TRP A 1 91 ? -9.438 -20.734 -0.783 1 93.44 91 TRP A C 1
ATOM 698 O O . TRP A 1 91 ? -9.641 -19.562 -0.464 1 93.44 91 TRP A O 1
ATOM 708 N N . THR A 1 92 ? -10.234 -21.641 -0.412 1 79.19 92 THR A N 1
ATOM 709 C CA . THR A 1 92 ? -11.234 -21.453 0.632 1 79.19 92 THR A CA 1
ATOM 710 C C . THR A 1 92 ? -10.633 -21.672 2.012 1 79.19 92 THR A C 1
ATOM 712 O O . THR A 1 92 ? -9.852 -22.609 2.207 1 79.19 92 THR A O 1
ATOM 715 N N . ARG A 1 93 ? -10.781 -20.531 2.764 1 65.62 93 ARG A N 1
ATOM 716 C CA . ARG A 1 93 ? -10.32 -20.734 4.137 1 65.62 93 ARG A CA 1
ATOM 717 C C . ARG A 1 93 ? -11.406 -21.375 4.984 1 65.62 93 ARG A C 1
ATOM 719 O O . ARG A 1 93 ? -12.602 -21.172 4.746 1 65.62 93 ARG A O 1
ATOM 726 N N . MET B 1 1 ? -13.711 -8.055 -12.812 1 87.56 1 MET B N 1
ATOM 727 C CA . MET B 1 1 ? -12.797 -6.996 -13.234 1 87.56 1 MET B CA 1
ATOM 728 C C . MET B 1 1 ? -11.812 -6.66 -12.117 1 87.56 1 MET B C 1
ATOM 730 O O . MET B 1 1 ? -12.148 -6.754 -10.938 1 87.56 1 MET B O 1
ATOM 734 N N . PRO B 1 2 ? -10.562 -6.395 -12.508 1 94.81 2 PRO B N 1
ATOM 735 C CA . PRO B 1 2 ? -9.594 -6.059 -11.461 1 94.81 2 PRO B CA 1
ATOM 736 C C . PRO B 1 2 ? -9.891 -4.711 -10.797 1 94.81 2 PRO B C 1
ATOM 738 O O . PRO B 1 2 ? -10.336 -3.775 -11.461 1 94.81 2 PRO B O 1
ATOM 741 N N . ASN B 1 3 ? -9.789 -4.668 -9.492 1 97.06 3 ASN B N 1
ATOM 742 C CA . ASN B 1 3 ? -9.938 -3.43 -8.734 1 97.06 3 ASN B CA 1
ATOM 743 C C . ASN B 1 3 ? -8.609 -2.697 -8.594 1 97.06 3 ASN B C 1
ATOM 745 O O . ASN B 1 3 ? -7.758 -3.09 -7.789 1 97.06 3 ASN B O 1
ATOM 749 N N . ILE B 1 4 ? -8.461 -1.636 -9.359 1 97.75 4 ILE B N 1
ATOM 750 C CA . ILE B 1 4 ? -7.223 -0.858 -9.344 1 97.75 4 ILE B CA 1
ATOM 751 C C . ILE B 1 4 ? -7.465 0.477 -8.641 1 97.75 4 ILE B C 1
ATOM 753 O O . ILE B 1 4 ? -8.438 1.177 -8.938 1 97.75 4 ILE B O 1
ATOM 757 N N . ARG B 1 5 ? -6.602 0.804 -7.684 1 97.12 5 ARG B N 1
ATOM 758 C CA . ARG B 1 5 ? -6.703 2.02 -6.883 1 97.12 5 ARG B CA 1
ATOM 759 C C . ARG B 1 5 ? -5.449 2.877 -7.023 1 97.12 5 ARG B C 1
ATOM 761 O O . ARG B 1 5 ? -4.387 2.373 -7.395 1 97.12 5 ARG B O 1
ATOM 768 N N . ASP B 1 6 ? -5.59 4.156 -6.707 1 97.88 6 ASP B N 1
ATOM 769 C CA . ASP B 1 6 ? -4.461 5.078 -6.801 1 97.88 6 ASP B CA 1
ATOM 770 C C . ASP B 1 6 ? -3.76 5.227 -5.453 1 97.88 6 ASP B C 1
ATOM 772 O O . ASP B 1 6 ? -4.414 5.375 -4.418 1 97.88 6 ASP B O 1
ATOM 776 N N . LEU B 1 7 ? -2.465 5.164 -5.512 1 97.06 7 LEU B N 1
ATOM 777 C CA . LEU B 1 7 ? -1.596 5.258 -4.344 1 97.06 7 LEU B CA 1
ATOM 778 C C . LEU B 1 7 ? -0.628 6.43 -4.48 1 97.06 7 LEU B C 1
ATOM 780 O O . LEU B 1 7 ? 0.102 6.527 -5.469 1 97.06 7 LEU B O 1
ATOM 784 N N . LEU B 1 8 ? -0.66 7.363 -3.539 1 97.62 8 LEU B N 1
ATOM 785 C CA . LEU B 1 8 ? 0.331 8.438 -3.506 1 97.62 8 LEU B CA 1
ATOM 786 C C . LEU B 1 8 ? 1.622 7.961 -2.848 1 97.62 8 LEU B C 1
ATOM 788 O O . LEU B 1 8 ? 1.611 7.516 -1.697 1 97.62 8 LEU B O 1
ATOM 792 N N . ASP B 1 9 ? 2.629 8.016 -3.572 1 95.5 9 ASP B N 1
ATOM 793 C CA . ASP B 1 9 ? 3.969 7.719 -3.072 1 95.5 9 ASP B CA 1
ATOM 794 C C . ASP B 1 9 ? 4.637 8.977 -2.516 1 95.5 9 ASP B C 1
ATOM 796 O O . ASP B 1 9 ? 4.91 9.922 -3.258 1 95.5 9 ASP B O 1
ATOM 800 N N . LEU B 1 10 ? 4.895 8.938 -1.148 1 95.06 10 LEU B N 1
ATOM 801 C CA . LEU B 1 10 ? 5.273 10.164 -0.456 1 95.06 10 LEU B CA 1
ATOM 802 C C . LEU B 1 10 ? 6.43 9.914 0.506 1 95.06 10 LEU B C 1
ATOM 804 O O . LEU B 1 10 ? 6.477 8.875 1.166 1 95.06 10 LEU B O 1
ATOM 808 N N . SER B 1 11 ? 7.309 10.875 0.624 1 93.44 11 SER B N 1
ATOM 809 C CA . SER B 1 11 ? 8.461 10.734 1.51 1 93.44 11 SER B CA 1
ATOM 810 C C . SER B 1 11 ? 8.039 10.773 2.975 1 93.44 11 SER B C 1
ATOM 812 O O . SER B 1 11 ? 7.184 11.578 3.361 1 93.44 11 SER B O 1
ATOM 814 N N . THR B 1 12 ? 8.781 10.039 3.865 1 91.19 12 THR B N 1
ATOM 815 C CA . THR B 1 12 ? 8.562 10.086 5.309 1 91.19 12 THR B CA 1
ATOM 816 C C . THR B 1 12 ? 9.023 11.422 5.883 1 91.19 12 THR B C 1
ATOM 818 O O . THR B 1 12 ? 8.695 11.758 7.023 1 91.19 12 THR B O 1
ATOM 821 N N . ALA B 1 13 ? 9.773 12.188 5.094 1 93.56 13 ALA B N 1
ATOM 822 C CA . ALA B 1 13 ? 10.18 13.516 5.531 1 93.56 13 ALA B CA 1
ATOM 823 C C . ALA B 1 13 ? 8.969 14.398 5.812 1 93.56 13 ALA B C 1
ATOM 825 O O . ALA B 1 13 ? 9.094 15.461 6.434 1 93.56 13 ALA B O 1
ATOM 826 N N . HIS B 1 14 ? 7.84 13.969 5.332 1 95.69 14 HIS B N 1
ATOM 827 C CA . HIS B 1 14 ? 6.629 14.742 5.57 1 95.69 14 HIS B CA 1
ATOM 828 C C . HIS B 1 14 ? 5.996 14.375 6.91 1 95.69 14 HIS B C 1
ATOM 830 O O . HIS B 1 14 ? 4.922 14.867 7.254 1 95.69 14 HIS B O 1
ATOM 836 N N . LEU B 1 15 ? 6.59 13.562 7.695 1 92.44 15 LEU B N 1
ATOM 837 C CA . LEU B 1 15 ? 6.188 13.227 9.055 1 92.44 15 LEU B CA 1
ATOM 838 C C . LEU B 1 15 ? 7.227 13.695 10.062 1 92.44 15 LEU B C 1
ATOM 840 O O . LEU B 1 15 ? 8.406 13.352 9.953 1 92.44 15 LEU B O 1
ATOM 844 N N . PRO B 1 16 ? 6.789 14.422 11.008 1 91.38 16 PRO B N 1
ATOM 845 C CA . PRO B 1 16 ? 7.746 14.711 12.07 1 91.38 16 PRO B CA 1
ATOM 846 C C . PRO B 1 16 ? 8.086 13.484 12.914 1 91.38 16 PRO B C 1
ATOM 848 O O . PRO B 1 16 ? 7.262 12.578 13.047 1 91.38 16 PRO B O 1
ATOM 851 N N . PRO B 1 17 ? 9.281 13.555 13.586 1 85.25 17 PRO B N 1
ATOM 852 C CA . PRO B 1 17 ? 9.758 12.391 14.328 1 85.25 17 PRO B CA 1
ATOM 853 C C . PRO B 1 17 ? 8.789 11.945 15.422 1 85.25 17 PRO B C 1
ATOM 855 O O . PRO B 1 17 ? 8.609 10.75 15.641 1 85.25 17 PRO B O 1
ATOM 858 N N . HIS B 1 18 ? 8.156 12.828 16.047 1 85.38 18 HIS B N 1
ATOM 859 C CA . HIS B 1 18 ? 7.309 12.453 17.172 1 85.38 18 HIS B CA 1
ATOM 860 C C . HIS B 1 18 ? 6.027 11.773 16.688 1 85.38 18 HIS B C 1
ATOM 862 O O . HIS B 1 18 ? 5.375 11.062 17.453 1 85.38 18 HIS B O 1
ATOM 868 N N . VAL B 1 19 ? 5.59 12 15.523 1 85.75 19 VAL B N 1
ATOM 869 C CA . VAL B 1 19 ? 4.395 11.367 14.984 1 85.75 19 VAL B CA 1
ATOM 870 C C . VAL B 1 19 ? 4.719 9.945 14.523 1 85.75 19 VAL B C 1
ATOM 872 O O . VAL B 1 19 ? 3.895 9.039 14.656 1 85.75 19 VAL B O 1
ATOM 875 N N . CYS B 1 20 ? 5.961 9.734 14.047 1 80.19 20 CYS B N 1
ATOM 876 C CA . CYS B 1 20 ? 6.379 8.43 13.531 1 80.19 20 CYS B CA 1
ATOM 877 C C . CYS B 1 20 ? 6.234 7.355 14.602 1 80.19 20 CYS B C 1
ATOM 879 O O . CYS B 1 20 ? 5.805 6.238 14.305 1 80.19 20 CYS B O 1
ATOM 881 N N . ASP B 1 21 ? 6.43 7.738 15.805 1 75.12 21 ASP B N 1
ATOM 882 C CA . ASP B 1 21 ? 6.422 6.785 16.906 1 75.12 21 ASP B CA 1
ATOM 883 C C . ASP B 1 21 ? 5.008 6.27 17.172 1 75.12 21 ASP B C 1
ATOM 885 O O . ASP B 1 21 ? 4.832 5.164 17.688 1 75.12 21 ASP B O 1
ATOM 889 N N . ARG B 1 22 ? 4.031 7.074 16.734 1 77.94 22 ARG B N 1
ATOM 890 C CA . ARG B 1 22 ? 2.656 6.746 17.094 1 77.94 22 ARG B CA 1
ATOM 891 C C . ARG B 1 22 ? 1.856 6.312 15.867 1 77.94 22 ARG B C 1
ATOM 893 O O . ARG B 1 22 ? 0.71 5.875 15.992 1 77.94 22 ARG B O 1
ATOM 900 N N . LEU B 1 23 ? 2.406 6.422 14.789 1 81.38 23 LEU B N 1
ATOM 901 C CA . LEU B 1 23 ? 1.663 6.266 13.539 1 81.38 23 LEU B CA 1
ATOM 902 C C . LEU B 1 23 ? 1.164 4.836 13.375 1 81.38 23 LEU B C 1
ATOM 904 O O . LEU B 1 23 ? 0.036 4.613 12.93 1 81.38 23 LEU B O 1
ATOM 908 N N . SER B 1 24 ? 1.97 3.885 13.844 1 75.75 24 SER B N 1
ATOM 909 C CA . SER B 1 24 ? 1.636 2.479 13.648 1 75.75 24 SER B CA 1
ATOM 910 C C . SER B 1 24 ? 0.411 2.08 14.461 1 75.75 24 SER B C 1
ATOM 912 O O . SER B 1 24 ? -0.24 1.076 14.164 1 75.75 24 SER B O 1
ATOM 914 N N . ALA B 1 25 ? 0.08 2.963 15.391 1 74.19 25 ALA B N 1
ATOM 915 C CA . ALA B 1 25 ? -1.057 2.666 16.266 1 74.19 25 ALA B CA 1
ATOM 916 C C . ALA B 1 25 ? -2.352 3.227 15.68 1 74.19 25 ALA B C 1
ATOM 918 O O . ALA B 1 25 ? -3.443 2.887 16.141 1 74.19 25 ALA B O 1
ATOM 919 N N . GLN B 1 26 ? -2.188 4.043 14.648 1 74.69 26 GLN B N 1
ATOM 920 C CA . GLN B 1 26 ? -3.361 4.691 14.078 1 74.69 26 GLN B CA 1
ATOM 921 C C . GLN B 1 26 ? -4.164 3.711 13.227 1 74.69 26 GLN B C 1
ATOM 923 O O . GLN B 1 26 ? -3.592 2.92 12.469 1 74.69 26 GLN B O 1
ATOM 928 N N . PRO B 1 27 ? -5.535 3.771 13.352 1 71.94 27 PRO B N 1
ATOM 929 C CA . PRO B 1 27 ? -6.359 2.959 12.453 1 71.94 27 PRO B CA 1
ATOM 930 C C . PRO B 1 27 ? -6.07 3.23 10.977 1 71.94 27 PRO B C 1
ATOM 932 O O . PRO B 1 27 ? -5.844 4.379 10.594 1 71.94 27 PRO B O 1
ATOM 935 N N . GLY B 1 28 ? -6.074 2.154 10.195 1 74.62 28 GLY B N 1
ATOM 936 C CA . GLY B 1 28 ? -5.859 2.312 8.766 1 74.62 28 GLY B CA 1
ATOM 937 C C . GLY B 1 28 ? -4.398 2.484 8.398 1 74.62 28 GLY B C 1
ATOM 938 O O . GLY B 1 28 ? -4.074 2.775 7.246 1 74.62 28 GLY B O 1
ATOM 939 N N . VAL B 1 29 ? -3.568 2.441 9.375 1 74.31 29 VAL B N 1
ATOM 940 C CA . VAL B 1 29 ? -2.137 2.576 9.117 1 74.31 29 VAL B CA 1
ATOM 941 C C . VAL B 1 29 ? -1.459 1.214 9.25 1 74.31 29 VAL B C 1
ATOM 943 O O . VAL B 1 29 ? -1.746 0.458 10.188 1 74.31 29 VAL B O 1
ATOM 946 N N . ILE B 1 30 ? -0.664 0.933 8.258 1 72.62 30 ILE B N 1
ATOM 947 C CA . ILE B 1 30 ? 0.111 -0.303 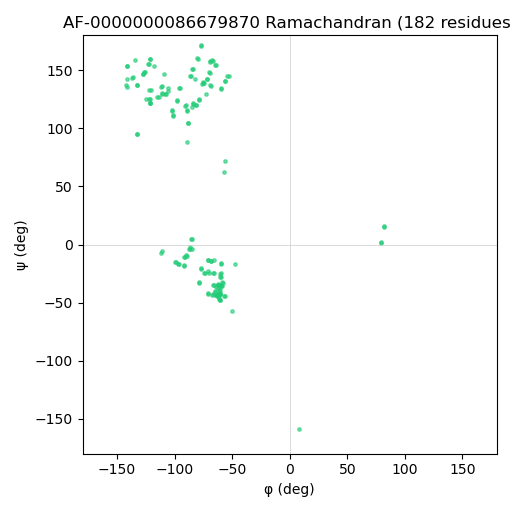8.289 1 72.62 30 ILE B CA 1
ATOM 948 C C . ILE B 1 30 ? 1.602 0.02 8.195 1 72.62 30 ILE B C 1
ATOM 950 O O . ILE B 1 30 ? 2.039 0.707 7.273 1 72.62 30 ILE B O 1
ATOM 954 N N . ALA B 1 31 ? 2.336 -0.456 9.266 1 67.25 31 ALA B N 1
ATOM 955 C CA . ALA B 1 31 ? 3.783 -0.259 9.25 1 67.25 31 ALA B CA 1
ATOM 956 C C . ALA B 1 31 ? 4.453 -1.183 8.242 1 67.25 31 ALA B C 1
ATOM 958 O O . ALA B 1 31 ? 4.02 -2.32 8.047 1 67.25 31 ALA B O 1
ATOM 959 N N . TYR B 1 32 ? 5.293 -0.571 7.402 1 56.62 32 TYR B N 1
ATOM 960 C CA . TYR B 1 32 ? 6.027 -1.142 6.281 1 56.62 32 TYR B CA 1
ATOM 961 C C . TYR B 1 32 ? 7.34 -1.762 6.75 1 56.62 32 TYR B C 1
ATOM 963 O O . TYR B 1 32 ? 8.164 -1.088 7.371 1 56.62 32 TYR B O 1
ATOM 971 N N . HIS B 1 33 ? 7.641 -2.957 6.637 1 54.12 33 HIS B N 1
ATOM 972 C CA . HIS B 1 33 ? 8.812 -3.762 6.961 1 54.12 33 HIS B CA 1
ATOM 973 C C . HIS B 1 33 ? 9.836 -2.959 7.758 1 54.12 33 HIS B C 1
ATOM 975 O O . HIS B 1 33 ? 9.625 -1.772 8.023 1 54.12 33 HIS B O 1
ATOM 981 N N . THR B 1 34 ? 11.25 -3.646 7.613 1 48 34 THR B N 1
ATOM 982 C CA . THR B 1 34 ? 12.508 -3.271 8.25 1 48 34 THR B CA 1
ATOM 983 C C . THR B 1 34 ? 12.758 -1.77 8.117 1 48 34 THR B C 1
ATOM 985 O O . THR B 1 34 ? 13.656 -1.226 8.758 1 48 34 THR B O 1
ATOM 988 N N . ILE B 1 35 ? 12.047 -1.199 7.227 1 53.44 35 ILE B N 1
ATOM 989 C CA . ILE B 1 35 ? 12.336 0.227 7.117 1 53.44 35 ILE B CA 1
ATOM 990 C C . ILE B 1 35 ? 11.156 1.031 7.668 1 53.44 35 ILE B C 1
ATOM 992 O O . ILE B 1 35 ? 10.086 0.477 7.938 1 53.44 35 ILE B O 1
ATOM 996 N N . HIS B 1 36 ? 11.266 2.09 8.242 1 60.12 36 HIS B N 1
ATOM 997 C CA . HIS B 1 36 ? 10.289 3.057 8.727 1 60.12 36 HIS B CA 1
ATOM 998 C C . HIS B 1 36 ? 9.391 3.541 7.59 1 60.12 36 HIS B C 1
ATOM 1000 O O . HIS B 1 36 ? 9.656 4.582 6.984 1 60.12 36 HIS B O 1
ATOM 1006 N N . GLY B 1 37 ? 8.617 2.67 6.949 1 77.25 37 GLY B N 1
ATOM 1007 C CA . GLY B 1 37 ? 7.594 3.107 6.016 1 77.25 37 GLY B CA 1
ATOM 1008 C C . GLY B 1 37 ? 6.191 2.717 6.445 1 77.25 37 GLY B C 1
ATOM 1009 O O . GLY B 1 37 ? 6.02 1.883 7.336 1 77.25 37 GLY B O 1
ATOM 1010 N N . TRP B 1 38 ? 5.18 3.48 6.016 1 85.5 38 TRP B N 1
ATOM 1011 C CA . TRP B 1 38 ? 3.791 3.258 6.41 1 85.5 38 TRP B CA 1
ATOM 1012 C C . TRP B 1 38 ? 2.869 3.299 5.195 1 85.5 38 TRP B C 1
ATOM 1014 O O . TRP B 1 38 ? 3.1 4.062 4.258 1 85.5 38 TRP B O 1
ATOM 1024 N N . LEU B 1 39 ? 1.914 2.359 5.141 1 88.44 39 LEU B N 1
ATOM 1025 C CA . LEU B 1 39 ? 0.776 2.484 4.238 1 88.44 39 LEU B CA 1
ATOM 1026 C C . LEU B 1 39 ? -0.441 3.041 4.969 1 88.44 39 LEU B C 1
ATOM 1028 O O . LEU B 1 39 ? -0.882 2.471 5.969 1 88.44 39 LEU B O 1
ATOM 1032 N N . LEU B 1 40 ? -1.009 4.172 4.453 1 89.44 40 LEU B N 1
ATOM 1033 C CA . LEU B 1 40 ? -2.186 4.805 5.039 1 89.44 40 LEU B CA 1
ATOM 1034 C C . LEU B 1 40 ? -3.395 4.656 4.121 1 89.44 40 LEU B C 1
ATOM 1036 O O . LEU B 1 40 ? -3.299 4.902 2.916 1 89.44 40 LEU B O 1
ATOM 1040 N N . GLN B 1 41 ? -4.465 4.203 4.676 1 90.56 41 GLN B N 1
ATOM 1041 C CA . GLN B 1 41 ? -5.727 4.34 3.955 1 90.56 41 GLN B CA 1
ATOM 1042 C C . GLN B 1 41 ? -6.23 5.777 3.996 1 90.56 41 GLN B C 1
ATOM 1044 O O . GLN B 1 41 ? -6.133 6.445 5.027 1 90.56 41 GLN B O 1
ATOM 1049 N N . VAL B 1 42 ? -6.727 6.199 2.893 1 94.75 42 VAL B N 1
ATOM 1050 C CA . VAL B 1 42 ? -7.305 7.539 2.816 1 94.75 42 VAL B CA 1
ATOM 1051 C C . VAL B 1 42 ? -8.828 7.449 2.869 1 94.75 42 VAL B C 1
ATOM 1053 O O . VAL B 1 42 ? -9.453 6.926 1.947 1 94.75 42 VAL B O 1
ATOM 1056 N N . PRO B 1 43 ? -9.406 7.988 3.885 1 92.88 43 PRO B N 1
ATOM 1057 C CA . PRO B 1 43 ? -10.867 7.949 3.953 1 92.88 43 PRO B CA 1
ATOM 1058 C C . PRO B 1 43 ? -11.531 8.797 2.871 1 92.88 43 PRO B C 1
ATOM 1060 O O . PRO B 1 43 ? -10.914 9.734 2.35 1 92.88 43 PRO B O 1
ATOM 1063 N N . ASP B 1 44 ? -12.812 8.477 2.57 1 93.94 44 ASP B N 1
ATOM 1064 C CA . ASP B 1 44 ? -13.578 9.258 1.604 1 93.94 44 ASP B CA 1
ATOM 1065 C C . ASP B 1 44 ? -13.703 10.711 2.059 1 93.94 44 ASP B C 1
ATOM 1067 O O . ASP B 1 44 ? -13.6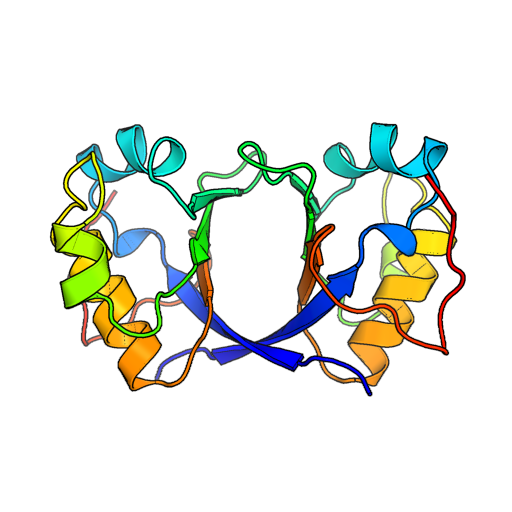95 11.625 1.233 1 93.94 44 ASP B O 1
ATOM 1071 N N . ASP B 1 45 ? -13.812 10.859 3.357 1 94.69 45 ASP B N 1
ATOM 1072 C CA . ASP B 1 45 ? -13.859 12.172 4.008 1 94.69 45 ASP B CA 1
ATOM 1073 C C . ASP B 1 45 ? -12.906 12.227 5.191 1 94.69 45 ASP B C 1
ATOM 1075 O O . ASP B 1 45 ? -13.281 11.898 6.32 1 94.69 45 ASP B O 1
ATOM 1079 N N . PRO B 1 46 ? -11.734 12.734 4.91 1 93.88 46 PRO B N 1
ATOM 1080 C CA . PRO B 1 46 ? -10.719 12.758 5.969 1 93.88 46 PRO B CA 1
ATOM 1081 C C . PRO B 1 46 ? -11.156 13.57 7.184 1 93.88 46 PRO B C 1
ATOM 1083 O O . PRO B 1 46 ? -10.906 13.172 8.32 1 93.88 46 PRO B O 1
ATOM 1086 N N . ASP B 1 47 ? -11.789 14.633 7 1 94 47 ASP B N 1
ATOM 1087 C CA . ASP B 1 47 ? -12.227 15.477 8.109 1 94 47 ASP B CA 1
ATOM 1088 C C . ASP B 1 47 ? -13.25 14.75 8.977 1 94 47 ASP B C 1
ATOM 1090 O O . ASP B 1 47 ? -13.148 14.75 10.211 1 94 47 ASP B O 1
ATOM 1094 N N . GLN B 1 48 ? -14.156 14.109 8.344 1 92.69 48 GLN B N 1
ATOM 1095 C CA . GLN B 1 48 ? -15.164 13.359 9.086 1 92.69 48 GLN B CA 1
ATOM 1096 C C . GLN B 1 48 ? -14.547 12.172 9.82 1 92.69 48 GLN B C 1
ATOM 1098 O O . GLN B 1 48 ? -14.883 11.906 10.977 1 92.69 48 GLN B O 1
ATOM 1103 N N . ALA B 1 49 ? -13.688 11.531 9.141 1 88.69 49 ALA B N 1
ATOM 1104 C CA . ALA B 1 49 ? -13.047 10.359 9.742 1 88.69 49 ALA B CA 1
ATOM 1105 C C . ALA B 1 49 ? -12.219 10.758 10.961 1 88.69 49 ALA B C 1
ATOM 1107 O O . ALA B 1 49 ? -12.125 10.008 11.93 1 88.69 49 ALA B O 1
ATOM 1108 N N . SER B 1 50 ? -11.578 11.891 10.914 1 86.81 50 SER 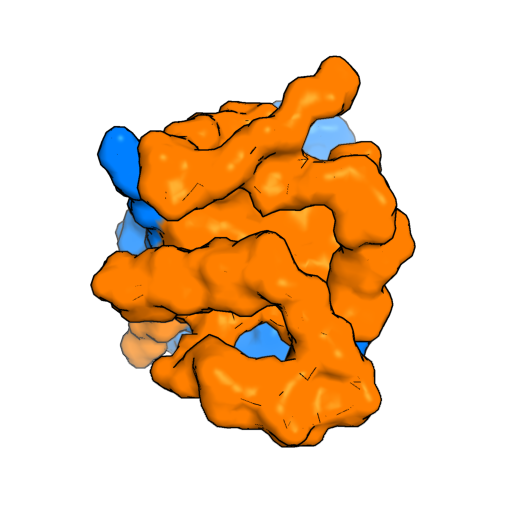B N 1
ATOM 1109 C CA . SER B 1 50 ? -10.727 12.336 12.008 1 86.81 50 SER B CA 1
ATOM 1110 C C . SER B 1 50 ? -11.539 12.625 13.258 1 86.81 50 SER B C 1
ATOM 1112 O O . SER B 1 50 ? -11.016 12.586 14.375 1 86.81 50 SER B O 1
ATOM 1114 N N . THR B 1 51 ? -12.773 12.922 13.086 1 87.31 51 THR B N 1
ATOM 1115 C CA . THR B 1 51 ? -13.617 13.289 14.211 1 87.31 51 THR B CA 1
ATOM 1116 C C . THR B 1 51 ? -14.32 12.062 14.781 1 87.31 51 THR B C 1
ATOM 1118 O O . THR B 1 51 ? -14.828 12.094 15.906 1 87.31 51 THR B O 1
ATOM 1121 N N . THR B 1 52 ? -14.414 10.961 14.055 1 80 52 THR B N 1
ATOM 1122 C CA . THR B 1 52 ? -15.133 9.758 14.461 1 80 52 THR B CA 1
ATOM 1123 C C . THR B 1 52 ? -14.172 8.742 15.086 1 80 52 THR B C 1
ATOM 1125 O O . THR B 1 52 ? -14.602 7.859 15.828 1 80 52 THR B O 1
ATOM 1128 N N . ASN B 1 53 ? -12.898 8.922 14.867 1 72.88 53 ASN B N 1
ATOM 1129 C CA . ASN B 1 53 ? -11.906 8.008 15.422 1 72.88 53 ASN B CA 1
ATOM 1130 C C . ASN B 1 53 ? -11.766 8.18 16.922 1 72.88 53 ASN B C 1
ATOM 1132 O O . ASN B 1 53 ? -11.922 9.289 17.453 1 72.88 53 ASN B O 1
ATOM 1136 N N . CYS B 1 54 ? -11.578 7.094 17.547 1 69.81 54 CYS B N 1
ATOM 1137 C CA . CYS B 1 54 ? -11.414 7.105 19 1 69.81 54 CYS B CA 1
ATOM 1138 C C . CYS B 1 54 ? -10.172 7.895 19.391 1 69.81 54 CYS B C 1
ATOM 1140 O O . CYS B 1 54 ? -10.156 8.555 20.438 1 69.81 54 CYS B O 1
ATOM 1142 N N . GLU B 1 55 ? -9.188 7.785 18.562 1 74.38 55 GLU B N 1
ATOM 1143 C CA . GLU B 1 55 ? -7.977 8.562 18.812 1 74.38 55 GLU B CA 1
ATOM 1144 C C . GLU B 1 55 ? -7.801 9.656 17.766 1 74.38 55 GLU B C 1
ATOM 1146 O O . GLU B 1 55 ? -8.07 9.438 16.578 1 74.38 55 GLU B O 1
ATOM 1151 N N . PRO B 1 56 ? -7.438 10.773 18.359 1 80.12 56 PRO B N 1
ATOM 1152 C CA . PRO B 1 56 ? -7.242 11.875 17.422 1 80.12 56 PRO B CA 1
ATOM 1153 C C . PRO B 1 56 ? -6.168 11.586 16.375 1 80.12 56 PRO B C 1
ATOM 1155 O O . PRO B 1 56 ? -5.129 11.008 16.703 1 80.12 56 PRO B O 1
ATOM 1158 N N . VAL B 1 57 ? -6.547 11.906 15.195 1 87.06 57 VAL B N 1
ATOM 1159 C CA . VAL B 1 57 ? -5.57 11.828 14.117 1 87.06 57 VAL B CA 1
ATOM 1160 C C . VAL B 1 57 ? -4.652 13.047 14.156 1 87.06 57 VAL B C 1
ATOM 1162 O O . VAL B 1 57 ? -5.125 14.188 14.172 1 87.06 57 VAL B O 1
ATOM 1165 N N . PRO B 1 58 ? -3.344 12.75 14.234 1 89.62 58 PRO B N 1
ATOM 1166 C CA . PRO B 1 58 ? -2.439 13.906 14.203 1 89.62 58 PRO B CA 1
ATOM 1167 C C . PRO B 1 58 ? -2.695 14.828 13.016 1 89.62 58 PRO B C 1
ATOM 1169 O O . PRO B 1 58 ? -2.994 14.352 11.914 1 89.62 58 PRO B O 1
ATOM 1172 N N . ASP B 1 59 ? -2.527 16.156 13.164 1 91.94 59 ASP B N 1
ATOM 1173 C CA . ASP B 1 59 ? -2.811 17.156 12.141 1 91.94 59 ASP B CA 1
ATOM 1174 C C . ASP B 1 59 ? -2.02 16.875 10.867 1 91.94 59 ASP B C 1
ATOM 1176 O O . ASP B 1 59 ? -2.535 17.062 9.758 1 91.94 59 ASP B O 1
ATOM 1180 N N . VAL B 1 60 ? -0.757 16.562 11.055 1 93.44 60 VAL B N 1
ATOM 1181 C CA . VAL B 1 60 ? 0.108 16.328 9.898 1 93.44 60 VAL B CA 1
ATOM 1182 C C . VAL B 1 60 ? -0.411 15.148 9.078 1 93.44 60 VAL B C 1
ATOM 1184 O O . VAL B 1 60 ? -0.35 15.164 7.852 1 93.44 60 VAL B O 1
ATOM 1187 N N . VAL B 1 61 ? -0.957 14.18 9.719 1 93.12 61 VAL B N 1
ATOM 1188 C CA . VAL B 1 61 ? -1.519 13.016 9.039 1 93.12 61 VAL B CA 1
ATOM 1189 C C . VAL B 1 61 ? -2.801 13.414 8.312 1 93.12 61 VAL B C 1
ATOM 1191 O O . VAL B 1 61 ? -3.021 13.008 7.168 1 93.12 61 VAL B O 1
ATOM 1194 N N . LEU B 1 62 ? -3.543 14.172 8.984 1 94.06 62 LEU B N 1
ATOM 1195 C CA . LEU B 1 62 ? -4.766 14.664 8.367 1 94.06 62 LEU B CA 1
ATOM 1196 C C . LEU B 1 62 ? -4.453 15.477 7.109 1 94.06 62 LEU B C 1
ATOM 1198 O O . LEU B 1 62 ? -5.129 15.328 6.09 1 94.06 62 LEU B O 1
ATOM 1202 N N . ALA B 1 63 ? -3.451 16.297 7.199 1 96.69 63 ALA B N 1
ATOM 1203 C CA . ALA B 1 63 ? -3.043 17.094 6.043 1 96.69 63 ALA B CA 1
ATOM 1204 C C . ALA B 1 63 ? -2.625 16.188 4.879 1 96.69 63 ALA B C 1
ATOM 1206 O O . ALA B 1 63 ? -2.955 16.469 3.725 1 96.69 63 ALA B O 1
ATOM 1207 N N . ILE B 1 64 ? -1.905 15.172 5.207 1 96.75 64 ILE B N 1
ATOM 1208 C CA . ILE B 1 64 ? -1.468 14.211 4.195 1 96.75 64 ILE B CA 1
ATOM 1209 C C . ILE B 1 64 ? -2.682 13.531 3.568 1 96.75 64 ILE B C 1
ATOM 1211 O O . ILE B 1 64 ? -2.773 13.422 2.344 1 96.75 64 ILE B O 1
ATOM 1215 N N . GLN B 1 65 ? -3.623 13.141 4.398 1 96.31 65 GLN B N 1
ATOM 1216 C CA . GLN B 1 65 ? -4.82 12.477 3.902 1 96.31 65 GLN B CA 1
ATOM 1217 C C . GLN B 1 65 ? -5.648 13.406 3.027 1 96.31 65 GLN B C 1
ATOM 1219 O O . GLN B 1 65 ? -6.172 12.992 1.988 1 96.31 65 GLN B O 1
ATOM 1224 N N . ARG B 1 66 ? -5.742 14.641 3.445 1 97.56 66 ARG B N 1
ATOM 1225 C CA . ARG B 1 66 ? -6.461 15.625 2.645 1 97.56 66 ARG B CA 1
ATOM 1226 C C . ARG B 1 66 ? -5.816 15.797 1.273 1 97.56 66 ARG B C 1
ATOM 1228 O O . ARG B 1 66 ? -6.512 15.82 0.255 1 97.56 66 ARG B O 1
ATOM 1235 N N . TYR B 1 67 ? -4.527 15.922 1.331 1 98.12 67 TYR B N 1
ATOM 1236 C CA . TYR B 1 67 ? -3.773 16.109 0.097 1 98.12 67 TYR B CA 1
ATOM 1237 C C . TYR B 1 67 ? -3.969 14.922 -0.843 1 98.12 67 TYR B C 1
ATOM 1239 O O . TYR B 1 67 ? -4.258 15.102 -2.027 1 98.12 67 TYR B O 1
ATOM 1247 N N . ALA B 1 68 ? -3.848 13.742 -0.348 1 98.12 68 ALA B N 1
ATOM 1248 C CA . ALA B 1 68 ? -4.004 12.523 -1.135 1 98.12 68 ALA B CA 1
ATOM 1249 C C . ALA B 1 68 ? -5.422 12.406 -1.688 1 98.12 68 ALA B C 1
ATOM 1251 O O . ALA B 1 68 ? -5.613 12.055 -2.854 1 98.12 68 ALA B O 1
ATOM 1252 N N . ARG B 1 69 ? -6.406 12.711 -0.846 1 97.75 69 ARG B N 1
ATOM 1253 C CA . ARG B 1 69 ? -7.801 12.641 -1.272 1 97.75 69 ARG B CA 1
ATOM 1254 C C . ARG B 1 69 ? -8.078 13.617 -2.414 1 97.75 69 ARG B C 1
ATOM 1256 O O . ARG B 1 69 ? -8.773 13.273 -3.371 1 97.75 69 ARG B O 1
ATOM 1263 N N . ALA B 1 70 ? -7.531 14.797 -2.264 1 97.62 70 ALA B N 1
ATOM 1264 C CA . ALA B 1 70 ? -7.699 15.805 -3.305 1 97.62 70 ALA B CA 1
ATOM 1265 C C . ALA B 1 70 ? -7.129 15.32 -4.633 1 97.62 70 ALA B C 1
ATOM 1267 O O . ALA B 1 70 ? -7.594 15.727 -5.703 1 97.62 70 ALA B O 1
ATOM 1268 N N . LEU B 1 71 ? -6.137 14.438 -4.621 1 97.56 71 LEU B N 1
ATOM 1269 C CA . LEU B 1 71 ? -5.512 13.875 -5.812 1 97.56 71 LEU B CA 1
ATOM 1270 C C . LEU B 1 71 ? -6.266 12.641 -6.293 1 97.56 71 LEU B C 1
ATOM 1272 O O . LEU B 1 71 ? -5.91 12.047 -7.312 1 97.56 71 LEU B O 1
ATOM 1276 N N . GLY B 1 72 ? -7.297 12.203 -5.562 1 97.44 72 GLY B N 1
ATOM 1277 C CA . GLY B 1 72 ? -8.086 11.031 -5.906 1 97.44 72 GLY B CA 1
ATOM 1278 C C . GLY B 1 72 ? -7.445 9.727 -5.469 1 97.44 72 GLY B C 1
ATOM 1279 O O . GLY B 1 72 ? -7.789 8.664 -5.984 1 97.44 72 GLY B O 1
ATOM 1280 N N . CYS B 1 73 ? -6.488 9.789 -4.617 1 97.81 73 CYS B N 1
ATOM 1281 C CA . CYS B 1 73 ? -5.789 8.594 -4.16 1 97.81 73 CYS B CA 1
ATOM 1282 C C . CYS B 1 73 ? -6.527 7.941 -2.998 1 97.81 73 CYS B C 1
ATOM 1284 O O . CYS B 1 73 ? -7.047 8.633 -2.119 1 97.81 73 CYS B O 1
ATOM 1286 N N . ASP B 1 74 ? -6.465 6.59 -2.979 1 95.56 74 ASP B N 1
ATOM 1287 C CA . ASP B 1 74 ? -7.121 5.824 -1.922 1 95.56 74 ASP B CA 1
ATOM 1288 C C . ASP B 1 74 ? -6.121 5.406 -0.845 1 95.56 74 ASP B C 1
ATOM 1290 O O . ASP B 1 74 ? -6.516 5.008 0.252 1 95.56 74 ASP B O 1
ATOM 1294 N N . TYR B 1 75 ? -4.883 5.531 -1.219 1 93.69 75 TYR B N 1
ATOM 1295 C CA . TYR B 1 75 ? -3.818 5.137 -0.304 1 93.69 75 TYR B CA 1
ATOM 1296 C C . TYR B 1 75 ? -2.646 6.105 -0.38 1 93.69 75 TYR B C 1
ATOM 1298 O O . TYR B 1 75 ? -2.449 6.773 -1.398 1 93.69 75 TYR B O 1
ATOM 1306 N N . VAL B 1 76 ? -1.899 6.184 0.763 1 94 76 VAL B N 1
ATOM 1307 C CA . VAL B 1 76 ? -0.6 6.844 0.792 1 94 76 VAL B CA 1
ATOM 1308 C C . VAL B 1 76 ? 0.472 5.859 1.253 1 94 76 VAL B C 1
ATOM 1310 O O . VAL B 1 76 ? 0.312 5.191 2.275 1 94 76 VAL B O 1
ATOM 1313 N N . LEU B 1 77 ? 1.478 5.73 0.463 1 92.38 77 LEU B N 1
ATOM 1314 C CA . LEU B 1 77 ? 2.668 5.004 0.888 1 92.38 77 LEU B CA 1
ATOM 1315 C C . LEU B 1 77 ? 3.777 5.969 1.294 1 92.38 77 LEU B C 1
ATOM 1317 O O . LEU B 1 77 ? 4.285 6.723 0.461 1 92.38 77 LEU B O 1
ATOM 1321 N N . LEU B 1 78 ? 4.074 6 2.605 1 91 78 LEU B N 1
ATOM 1322 C CA . LEU B 1 78 ? 5.184 6.793 3.127 1 91 78 LEU B CA 1
ATOM 1323 C C . LEU B 1 78 ? 6.469 5.977 3.148 1 91 78 LEU B C 1
ATOM 1325 O O . LEU B 1 78 ? 6.535 4.93 3.797 1 91 78 LEU B O 1
ATOM 1329 N N . ASP B 1 79 ? 7.422 6.5 2.424 1 87.19 79 ASP B N 1
ATOM 1330 C CA . ASP B 1 79 ? 8.711 5.828 2.285 1 87.19 79 ASP B CA 1
ATOM 1331 C C . ASP B 1 79 ? 9.852 6.836 2.264 1 87.19 79 ASP B C 1
ATOM 1333 O O . ASP B 1 79 ? 9.75 7.887 1.63 1 87.19 79 ASP B O 1
ATOM 1337 N N . GLY B 1 80 ? 10.898 6.5 2.971 1 86.75 80 GLY B N 1
ATOM 1338 C CA . GLY B 1 80 ? 12.031 7.41 3.049 1 86.75 80 GLY B CA 1
ATOM 1339 C C . GLY B 1 80 ? 12.656 7.695 1.699 1 86.75 80 GLY B C 1
ATOM 1340 O O . GLY B 1 80 ? 13.219 8.773 1.485 1 86.75 80 GLY B O 1
ATOM 1341 N N . GLU B 1 81 ? 12.516 6.824 0.765 1 85.75 81 GLU B N 1
ATOM 1342 C CA . GLU B 1 81 ? 13.156 6.945 -0.54 1 85.75 81 GLU B CA 1
ATOM 1343 C C . GLU B 1 81 ? 12.273 7.707 -1.523 1 85.75 81 GLU B C 1
ATOM 1345 O O . GLU B 1 81 ? 12.703 8.031 -2.631 1 85.75 81 GLU B O 1
ATOM 1350 N N . ALA B 1 82 ? 11.039 7.984 -1.191 1 91.81 82 ALA B N 1
ATOM 1351 C CA . ALA B 1 82 ? 10.117 8.688 -2.08 1 91.81 82 ALA B CA 1
ATOM 1352 C C . ALA B 1 82 ? 10.406 10.18 -2.107 1 91.81 82 ALA B C 1
ATOM 1354 O O . ALA B 1 82 ? 11.195 10.68 -1.305 1 91.81 82 ALA B O 1
ATOM 1355 N N . ASP B 1 83 ? 9.719 10.828 -3.018 1 94.38 83 ASP B N 1
ATOM 1356 C CA . ASP B 1 83 ? 9.914 12.258 -3.199 1 94.38 83 ASP B CA 1
ATOM 1357 C C . ASP B 1 83 ? 9.055 13.055 -2.219 1 94.38 83 ASP B C 1
ATOM 1359 O O . ASP B 1 83 ? 8 12.586 -1.782 1 94.38 83 ASP B O 1
ATOM 1363 N N . LYS B 1 84 ? 9.586 14.266 -1.871 1 96.19 84 LYS B N 1
ATOM 1364 C CA . LYS B 1 84 ? 8.789 15.258 -1.151 1 96.19 84 LYS B CA 1
ATOM 1365 C C . LYS B 1 84 ? 7.871 16.016 -2.102 1 96.19 84 LYS B C 1
ATOM 1367 O O . LYS B 1 84 ? 8.039 15.961 -3.32 1 96.19 84 LYS B O 1
ATOM 1372 N N . VAL B 1 85 ? 6.902 16.594 -1.521 1 96.81 85 VAL B N 1
ATOM 1373 C CA . VAL B 1 85 ? 6.039 17.453 -2.311 1 96.81 85 VAL B CA 1
ATOM 1374 C C . VAL B 1 85 ? 6.012 18.859 -1.696 1 96.81 85 VAL B C 1
ATOM 1376 O O . VAL B 1 85 ? 6.141 19.016 -0.479 1 96.81 85 VAL B O 1
ATOM 1379 N N . ASP B 1 86 ? 5.723 19.875 -2.492 1 94.69 86 ASP B N 1
ATOM 1380 C CA . ASP B 1 86 ? 5.789 21.281 -2.057 1 94.69 86 ASP B CA 1
ATOM 1381 C C . ASP B 1 86 ? 4.57 21.641 -1.212 1 94.69 86 ASP B C 1
ATOM 1383 O O . ASP B 1 86 ? 4.641 22.547 -0.372 1 94.69 86 ASP B O 1
ATOM 1387 N N . HIS B 1 87 ? 3.523 20.922 -1.314 1 94.75 87 HIS B N 1
ATOM 1388 C CA . HIS B 1 87 ? 2.254 21.297 -0.703 1 94.75 87 HIS B CA 1
ATOM 1389 C C . HIS B 1 87 ? 2.182 20.844 0.748 1 94.75 87 HIS B C 1
ATOM 1391 O O . HIS B 1 87 ? 1.22 21.141 1.455 1 94.75 87 HIS B O 1
ATOM 1397 N N . LEU B 1 88 ? 3.223 20.125 1.194 1 96.75 88 LEU B N 1
ATOM 1398 C CA . LEU B 1 88 ? 3.23 19.609 2.557 1 96.75 88 LEU B CA 1
ATOM 1399 C C . LEU B 1 88 ? 4.508 20 3.285 1 96.75 88 LEU B C 1
ATOM 1401 O O . LEU B 1 88 ? 5.574 20.109 2.672 1 96.75 88 LEU B O 1
ATOM 1405 N N . PRO B 1 89 ? 4.379 20.219 4.629 1 95.44 89 PRO B N 1
ATOM 1406 C CA . PRO B 1 89 ? 5.594 20.5 5.395 1 95.44 89 PRO B CA 1
ATOM 1407 C C . PRO B 1 89 ? 6.566 19.328 5.414 1 95.44 89 PRO B C 1
ATOM 1409 O O . PRO B 1 89 ? 6.16 18.172 5.211 1 95.44 89 PRO B O 1
ATOM 1412 N N . THR B 1 90 ? 7.848 19.703 5.602 1 95.62 90 THR B N 1
ATOM 1413 C CA . T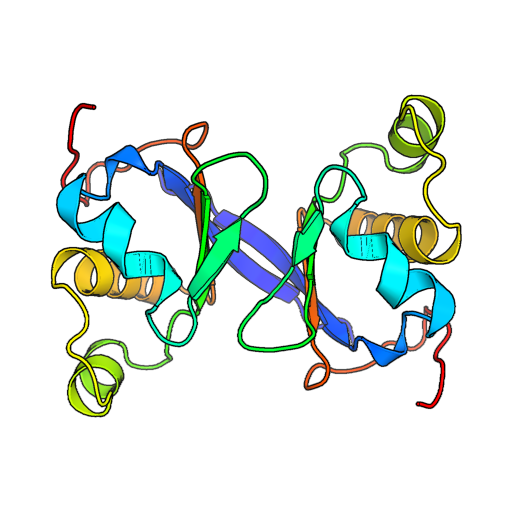HR B 1 90 ? 8.875 18.672 5.703 1 95.62 90 THR B CA 1
ATOM 1414 C C . THR B 1 90 ? 9.688 18.844 6.984 1 95.62 90 THR B C 1
ATOM 1416 O O . THR B 1 90 ? 9.836 19.953 7.488 1 95.62 90 THR B O 1
ATOM 1419 N N . TRP B 1 91 ? 10.148 17.703 7.504 1 93.25 91 TRP B N 1
ATOM 1420 C CA . TRP B 1 91 ? 11.023 17.688 8.672 1 93.25 91 TRP B CA 1
ATOM 1421 C C . TRP B 1 91 ? 12.352 17.016 8.352 1 93.25 91 TRP B C 1
ATOM 1423 O O . TRP B 1 91 ? 12.391 16.031 7.598 1 93.25 91 TRP B O 1
ATOM 1433 N N . THR B 1 92 ? 13.398 17.578 8.703 1 79.06 92 THR B N 1
ATOM 1434 C CA . THR B 1 92 ? 14.727 17 8.539 1 79.06 92 THR B CA 1
ATOM 1435 C C . THR B 1 92 ? 15.062 16.062 9.695 1 79.06 92 THR B C 1
ATOM 1437 O O . THR B 1 92 ? 14.773 16.375 10.852 1 79.06 92 THR B O 1
ATOM 1440 N N . ARG B 1 93 ? 15.336 14.812 9.203 1 65.25 93 ARG B N 1
ATOM 1441 C CA . ARG B 1 93 ? 15.789 13.922 10.266 1 65.25 93 ARG B CA 1
ATOM 1442 C C . ARG B 1 93 ? 17.281 14.094 10.531 1 65.25 93 ARG B C 1
ATOM 1444 O O . ARG B 1 93 ? 18.047 14.43 9.625 1 65.25 93 ARG B O 1
#

InterPro domains:
  IPR046025 Domain of unknown function DUF5983 [PF19419] (7-91)

Secondary structure (DSSP, 8-state):
--EEEEEEEEEGGGS-HHHHHHHTTSTTEEEETTTTEEEEE--SSHHHHHHHSSSPPPHHHHHHHHHHHHTT-SEEEEETTSPP-TTS-----/--EEEEEEEEEGGGS-HHHHHHHTTSTTEEEETTTTEEEEE--SSHHHHHHHSSSPPPHHHHHHHHHHHHTT-SEEEEETTSPP-TTS-----

pLDDT: mean 87.41, std 11.22, range [48.0, 98.19]

Sequence (186 aa):
MPNIRDLLDLSTAHLPPHVCDRLSAQPGVIAYHTIHGWLLQVPDDPDQASTTNCEPVPDVVLAIQRYARALGCDYVLLDGEADKVDHLPTWTRMPNIRDLLDLSTAHLPPHVCDRLSAQPGVIAYHTIHGWLLQVPDDPDQASTTNCEPVPDVVLAIQRYARALGCDYVLLDGEADKVDHLPTWTR

Radius of gyration: 16.43 Å; Cα contacts (8 Å, |Δi|>4): 339; chains: 2; bounding box: 33×44×36 Å

Nearest PDB structures (foldseek):
  6uri-assembly1_N  TM=3.502E-01  e=7.781E+00  Human immunodeficiency virus 1
  6uri-assembly1_N  TM=3.388E-01  e=7.178E+00  Human immunodeficiency virus 1

Organism: NCBI:txid175570

Foldseek 3Di:
DDDDFAEAEAECQLPDPVCLVCQCVDPQWHADVVASKIKHFQDLDLVVVQVPDPDHDDPSVSQVSVVCVVVRGGMYIYHNPTDHDPSGDGHDD/DDDDFAEAEAECQLPDPVVLVCQCVDPQWHQDPPFSKIKHFQDLDLVVVQVPDPDHDDPSVSQVSVVCVVVRGGMYIYHNPTDHDPSGDGHDD

Solvent-accessible surface area (backbone atoms only — not comparable to full-atom values): 10438 Å² total; per-residue (Å²): 122,88,47,74,41,35,27,32,46,30,21,41,42,52,47,49,74,78,51,61,78,51,44,62,74,39,86,61,28,21,49,28,76,94,44,88,28,35,41,33,60,35,56,98,46,48,72,61,51,43,71,69,42,93,58,80,58,56,65,65,56,48,51,50,36,45,52,36,42,76,74,65,22,48,28,36,40,30,27,70,87,42,55,75,55,90,90,49,69,75,42,86,130,121,87,47,72,42,37,27,34,45,30,21,39,41,53,46,50,74,78,51,61,79,50,44,62,76,38,88,63,32,23,53,29,55,102,50,88,24,35,40,33,60,36,57,97,46,47,72,60,50,44,72,69,41,94,58,78,58,54,65,66,56,50,51,50,36,46,54,35,41,76,72,65,21,47,27,36,38,31,26,71,88,41,54,74,54,89,94,51,69,75,41,87,131